Protein AF-A0A090M9B0-F1 (afdb_monomer)

Radius of gyration: 20.6 Å; Cα contacts (8 Å, |Δi|>4): 280; chains: 1; bounding box: 63×35×64 Å

Sequence (253 aa):
MAAAAAAATFRAAVEWTVRDFLYSVTTLRELTESFSLPSDNPAPVWPVATALAGSFEELDSFGGGDEKSQGLVAPLLRYPLPGFLSILKAAPMLNVGVDLRRRAAFRRLLYLVCEELAKAAEQVPHSQSVADLFGGLLERPLSTSPDHKDAKWEPCVSVSIPSLRAHSLLSAASYEMMSRAEEFRYLEDPACVWLQPALALFLHGLFSHVSRTLWVSAPETYQAMTRMDVVWNALLRPEGVSEDDVRSILPLM

Secondary structure (DSSP, 8-state):
-HHHHHHHHHHHHHHHHHHHHHHH-EEETTSSGGGSPP-SSPPPEEEHHHHHHHHHHHHHHTTSS-TTTTTPPPGGGGS-HHHHHHHHHHGGGGT--HHHHHHHHHHHHHHHHHHHHHHHHHHS-TTS-HHHHHTTTTEEES---S-TT---EEE-S---HHHHTTSTTS-HHHHHHHTTSHHHHHHHSTT-TTHHHHHHHHHHHHHHHHHHS----HHHHHHHHHTSHHHHHHHH-GGG--HHHHHHHGGG-

Organism: NCBI:txid1318461

Foldseek 3Di:
DVVVVVVVVVVVVVLVVLLCQQQVDKAALLNDCVLDDDDPDDGDIHRNLVSLLVLLVVLQCCVPDDPVSLFADRSLLVDDLVVNLVSLVCCVSSVNDLVSSLLSLLLSLLLLLLQLLLVVVVVDDPPDDLVVQCPCQQWDFPDPDPPPDDRDIDGDQFGAPVNCCVGSSADPVNVVSSCVHPSSVVSNDPVVQLSGNLVSLSVLVLSVVCNVDPRDHSRNSSSVLSPPVLNVCCSNCSVPGDSVSSVVCNVVD

Nearest PDB structures (foldseek):
  5xyf-assembly1_A  TM=2.579E-01  e=2.170E+00  Homo sapiens

Solvent-accessible surface area (backbone atoms only — not comparable to full-atom values): 14412 Å² total; per-residue (Å²): 111,70,67,60,52,52,54,51,51,51,50,53,49,51,54,48,52,51,48,51,48,31,63,72,40,69,32,46,55,67,74,42,74,92,68,49,77,94,60,100,58,83,73,68,72,32,34,40,44,56,24,53,51,47,46,58,50,53,67,69,51,75,83,73,74,61,86,85,61,59,55,69,68,55,61,62,61,74,41,56,68,73,55,37,55,51,52,60,68,49,32,61,80,67,69,51,52,69,66,60,51,35,50,51,45,50,54,35,50,57,46,44,31,33,45,33,41,41,56,45,60,75,70,49,62,96,84,67,56,74,63,64,54,51,64,55,68,58,46,41,73,76,61,91,64,88,74,84,81,75,82,53,71,40,75,40,41,60,38,55,70,74,62,36,56,82,32,62,39,31,51,68,69,61,49,57,59,46,58,74,37,71,48,43,48,52,60,64,35,83,84,41,67,26,52,23,17,26,48,20,40,44,49,52,52,49,49,41,46,61,72,74,42,79,92,60,55,32,68,57,49,47,28,55,44,48,64,37,67,74,42,26,48,30,71,77,44,28,79,76,32,42,46,65,57,33,61,70,45,58,88,79,92

pLDDT: mean 81.14, std 13.31, range [42.31, 95.31]

Structure (mmCIF, N/CA/C/O backbone):
data_AF-A0A090M9B0-F1
#
_entry.id   AF-A0A090M9B0-F1
#
loop_
_atom_site.group_PDB
_atom_site.id
_atom_site.type_symbol
_atom_site.label_atom_id
_atom_site.label_alt_id
_atom_site.label_comp_id
_atom_site.label_asym_id
_atom_site.label_entity_id
_atom_site.label_seq_id
_atom_site.pdbx_PDB_ins_code
_atom_site.Cartn_x
_atom_site.Cartn_y
_atom_site.Cartn_z
_atom_site.occupancy
_atom_site.B_iso_or_equiv
_atom_site.auth_seq_id
_atom_site.auth_comp_id
_atom_site.auth_asym_id
_atom_site.auth_atom_id
_atom_site.pdbx_PDB_model_num
ATOM 1 N N . MET A 1 1 ? 0.627 -8.243 -39.742 1.00 65.31 1 MET A N 1
ATOM 2 C CA . MET A 1 1 ? 2.013 -8.533 -39.301 1.00 65.31 1 MET A CA 1
ATOM 3 C C . MET A 1 1 ? 2.861 -7.269 -39.138 1.00 65.31 1 MET A C 1
ATOM 5 O O . MET A 1 1 ? 3.399 -7.090 -38.057 1.00 65.31 1 MET A O 1
ATOM 9 N N . ALA A 1 2 ? 2.920 -6.353 -40.116 1.00 74.50 2 ALA A N 1
ATOM 10 C CA . ALA A 1 2 ? 3.719 -5.117 -40.010 1.00 74.50 2 ALA A CA 1
ATOM 11 C C . ALA A 1 2 ? 3.364 -4.214 -38.804 1.00 74.50 2 ALA A C 1
ATOM 13 O O . ALA A 1 2 ? 4.257 -3.750 -38.105 1.00 74.50 2 ALA A O 1
ATOM 14 N N . ALA A 1 3 ? 2.073 -4.030 -38.501 1.00 78.06 3 ALA A N 1
ATOM 15 C CA . ALA A 1 3 ? 1.636 -3.220 -37.357 1.00 78.06 3 ALA A CA 1
ATOM 16 C C . ALA A 1 3 ? 2.049 -3.811 -35.993 1.00 78.06 3 ALA A C 1
ATOM 18 O O . ALA A 1 3 ? 2.421 -3.074 -35.086 1.00 78.06 3 ALA A O 1
ATOM 19 N N . ALA A 1 4 ? 2.037 -5.142 -35.858 1.00 82.69 4 ALA A N 1
ATOM 20 C CA . ALA A 1 4 ? 2.465 -5.821 -34.634 1.00 82.69 4 ALA A CA 1
ATOM 21 C C . ALA A 1 4 ? 3.986 -5.717 -34.433 1.00 82.69 4 ALA A C 1
ATOM 23 O O . ALA A 1 4 ? 4.440 -5.478 -33.318 1.00 82.69 4 ALA A O 1
ATOM 24 N N . ALA A 1 5 ? 4.761 -5.831 -35.517 1.00 82.50 5 ALA A N 1
ATOM 25 C CA . ALA A 1 5 ? 6.206 -5.625 -35.485 1.00 82.50 5 ALA A CA 1
ATOM 26 C C . ALA A 1 5 ? 6.561 -4.177 -35.106 1.00 82.50 5 ALA A C 1
ATOM 28 O O . ALA A 1 5 ? 7.367 -3.966 -34.208 1.00 82.50 5 ALA A O 1
ATOM 29 N N . ALA A 1 6 ? 5.894 -3.187 -35.709 1.00 82.31 6 ALA A N 1
ATOM 30 C CA . ALA A 1 6 ? 6.096 -1.776 -35.379 1.00 82.31 6 ALA A CA 1
ATOM 31 C C . ALA A 1 6 ? 5.758 -1.459 -33.909 1.00 82.31 6 ALA A C 1
ATOM 33 O O . ALA A 1 6 ? 6.521 -0.766 -33.237 1.00 82.31 6 ALA A O 1
ATOM 34 N N . ALA A 1 7 ? 4.657 -2.010 -33.384 1.00 86.50 7 ALA A N 1
ATOM 35 C CA . ALA A 1 7 ? 4.286 -1.854 -31.977 1.00 86.50 7 ALA A CA 1
ATOM 36 C C . ALA A 1 7 ? 5.311 -2.495 -31.023 1.00 86.50 7 ALA A C 1
ATOM 38 O O . ALA A 1 7 ? 5.634 -1.913 -29.987 1.00 86.50 7 ALA A O 1
ATOM 39 N N . ALA A 1 8 ? 5.851 -3.667 -31.376 1.00 87.50 8 ALA A N 1
ATOM 40 C CA . ALA A 1 8 ? 6.894 -4.330 -30.598 1.00 87.50 8 ALA A CA 1
ATOM 41 C C . ALA A 1 8 ? 8.203 -3.523 -30.586 1.00 87.50 8 ALA A C 1
ATOM 43 O O . ALA A 1 8 ? 8.789 -3.327 -29.524 1.00 87.50 8 ALA A O 1
ATOM 44 N N . THR A 1 9 ? 8.631 -2.996 -31.738 1.00 88.50 9 THR A N 1
ATOM 45 C CA . THR A 1 9 ? 9.828 -2.147 -31.838 1.00 88.50 9 THR A CA 1
ATOM 46 C C . THR A 1 9 ? 9.675 -0.853 -31.044 1.00 88.50 9 THR A C 1
ATOM 48 O O . THR A 1 9 ? 10.591 -0.475 -30.319 1.00 88.50 9 THR A O 1
ATOM 51 N N . PHE A 1 10 ? 8.516 -0.194 -31.130 1.00 89.50 10 PHE A N 1
ATOM 52 C CA . PHE A 1 10 ? 8.249 1.015 -30.351 1.00 89.50 10 PHE A CA 1
ATOM 53 C C . PHE A 1 10 ? 8.313 0.741 -28.844 1.00 89.50 10 PHE A C 1
ATOM 55 O O . PHE A 1 10 ? 8.973 1.477 -28.116 1.00 89.50 10 PHE A O 1
ATOM 62 N N . ARG A 1 11 ? 7.697 -0.353 -28.377 1.00 87.00 11 ARG A N 1
ATOM 63 C CA . ARG A 1 11 ? 7.770 -0.762 -26.968 1.00 87.00 11 ARG A CA 1
ATOM 64 C C . ARG A 1 11 ? 9.212 -0.997 -26.517 1.00 87.00 11 ARG A C 1
ATOM 66 O O . ARG A 1 11 ? 9.602 -0.467 -25.485 1.00 87.00 11 ARG A O 1
ATOM 73 N N . ALA A 1 12 ? 10.000 -1.729 -27.304 1.00 86.88 12 ALA A N 1
ATOM 74 C CA . ALA A 1 12 ? 11.401 -1.996 -26.984 1.00 86.88 12 ALA A CA 1
ATOM 75 C C . ALA A 1 12 ? 12.236 -0.706 -26.903 1.00 86.88 12 ALA A C 1
ATOM 77 O O . ALA A 1 12 ? 13.066 -0.568 -26.008 1.00 86.88 12 ALA A O 1
ATOM 78 N N . ALA A 1 13 ? 11.992 0.257 -27.798 1.00 87.38 13 ALA A N 1
ATOM 79 C CA . ALA A 1 13 ? 12.652 1.558 -27.755 1.00 87.38 13 ALA A CA 1
ATOM 80 C C . ALA A 1 13 ? 12.275 2.345 -26.490 1.00 87.38 13 ALA A C 1
ATOM 82 O O . ALA A 1 13 ? 13.158 2.863 -25.816 1.00 87.38 13 ALA A O 1
ATOM 83 N N . VAL A 1 14 ? 10.987 2.379 -26.128 1.00 86.06 14 VAL A N 1
ATOM 84 C CA . VAL A 1 14 ? 10.516 3.029 -24.894 1.00 86.06 14 VAL A CA 1
ATOM 85 C C . VAL A 1 14 ? 11.147 2.387 -23.659 1.00 86.06 14 VAL A C 1
ATOM 87 O O . VAL A 1 14 ? 11.673 3.097 -22.807 1.00 86.06 14 VAL A O 1
ATOM 90 N N . GLU A 1 15 ? 11.137 1.057 -23.564 1.00 85.25 15 GLU A N 1
ATOM 91 C CA . GLU A 1 15 ? 11.751 0.330 -22.447 1.00 85.25 15 GLU A CA 1
ATOM 92 C C . GLU A 1 15 ? 13.253 0.608 -22.345 1.00 85.25 15 GLU A C 1
ATOM 94 O O . GLU A 1 15 ? 13.763 0.839 -21.247 1.00 85.25 15 GLU A O 1
ATOM 99 N N . TRP A 1 16 ? 13.955 0.634 -23.481 1.00 88.44 16 TRP A N 1
ATOM 100 C CA . TRP A 1 16 ? 15.371 0.979 -23.525 1.00 88.44 16 TRP A CA 1
ATOM 101 C C . TRP A 1 16 ? 15.616 2.415 -23.055 1.00 88.44 16 TRP A C 1
ATOM 103 O O . TRP A 1 16 ? 16.455 2.618 -22.187 1.00 88.44 16 TRP A O 1
ATOM 113 N N . THR A 1 17 ? 14.856 3.395 -23.555 1.00 85.94 17 THR A N 1
ATOM 114 C CA . THR A 1 17 ? 15.003 4.808 -23.169 1.00 85.94 17 THR A CA 1
ATOM 115 C C . THR A 1 17 ? 14.726 5.025 -21.686 1.00 85.94 17 THR A C 1
ATOM 117 O O . THR A 1 17 ? 15.466 5.749 -21.026 1.00 85.94 17 THR A O 1
ATOM 120 N N . VAL A 1 18 ? 13.686 4.395 -21.134 1.00 85.31 18 VAL A N 1
ATOM 121 C CA . VAL A 1 18 ? 13.394 4.520 -19.701 1.00 85.31 18 VAL A CA 1
ATOM 122 C C . VAL A 1 18 ? 14.495 3.865 -18.875 1.00 85.31 18 VAL A C 1
ATOM 124 O O . VAL A 1 18 ? 14.939 4.448 -17.892 1.00 85.31 18 VAL A O 1
ATOM 127 N N . ARG A 1 19 ? 14.983 2.689 -19.282 1.00 84.94 19 ARG A N 1
ATOM 128 C CA . ARG A 1 19 ? 16.107 2.039 -18.606 1.00 84.94 19 ARG A CA 1
ATOM 129 C C . ARG A 1 19 ? 17.349 2.929 -18.639 1.00 84.94 19 ARG A C 1
ATOM 131 O O . ARG A 1 19 ? 17.925 3.185 -17.589 1.00 84.94 19 ARG A O 1
ATOM 138 N N . ASP A 1 20 ? 17.724 3.435 -19.808 1.00 86.44 20 ASP A N 1
ATOM 139 C CA . ASP A 1 20 ? 18.868 4.331 -19.975 1.00 86.44 20 ASP A CA 1
ATOM 140 C C . ASP A 1 20 ? 18.748 5.566 -19.074 1.00 86.44 20 ASP A C 1
ATOM 142 O O . ASP A 1 20 ? 19.667 5.869 -18.317 1.00 86.44 20 ASP A O 1
ATOM 146 N N . PHE A 1 21 ? 17.574 6.203 -19.034 1.00 88.12 21 PHE A N 1
ATOM 147 C CA . PHE A 1 21 ? 17.295 7.313 -18.123 1.00 88.12 21 PHE A CA 1
ATOM 148 C C . PHE A 1 21 ? 17.473 6.923 -16.645 1.00 88.12 21 PHE A C 1
ATOM 150 O O . PHE A 1 21 ? 18.152 7.624 -15.899 1.00 88.12 21 PHE A O 1
ATOM 157 N N . LEU A 1 22 ? 16.908 5.791 -16.211 1.00 86.75 22 LEU A N 1
ATOM 158 C CA . LEU A 1 22 ? 16.985 5.338 -14.817 1.00 86.75 22 LEU A CA 1
ATOM 159 C C . LEU A 1 22 ? 18.427 5.052 -14.363 1.00 86.75 22 LEU A C 1
ATOM 161 O O . LEU A 1 22 ? 18.746 5.257 -13.192 1.00 86.75 22 LEU A O 1
ATOM 165 N N . TYR A 1 23 ? 19.295 4.581 -15.259 1.00 86.38 23 TYR A N 1
ATOM 166 C CA . TYR A 1 23 ? 20.696 4.286 -14.935 1.00 86.38 23 TYR A CA 1
ATOM 167 C C . TYR A 1 23 ? 21.648 5.473 -15.147 1.00 86.38 23 TYR A C 1
ATOM 169 O O . TYR A 1 23 ? 22.702 5.510 -14.514 1.00 86.38 23 TYR A O 1
ATOM 177 N N . SER A 1 24 ? 21.302 6.432 -16.011 1.00 82.69 24 SER A N 1
ATOM 178 C CA . SER A 1 24 ? 22.140 7.601 -16.322 1.00 82.69 24 SER A CA 1
ATOM 179 C C . SER A 1 24 ? 21.863 8.809 -15.428 1.00 82.69 24 SER A C 1
ATOM 181 O O . SER A 1 24 ? 22.775 9.592 -15.159 1.00 82.69 24 SER A O 1
ATOM 183 N N . VAL A 1 25 ? 20.628 8.964 -14.947 1.00 86.81 25 VAL A N 1
ATOM 184 C CA . VAL A 1 25 ? 20.251 10.052 -14.043 1.00 86.81 25 VAL A CA 1
ATOM 185 C C . VAL A 1 25 ? 20.574 9.674 -12.609 1.00 86.81 25 VAL A C 1
ATOM 187 O O . VAL A 1 25 ? 20.306 8.559 -12.159 1.00 86.81 25 VAL A O 1
ATOM 190 N N . THR A 1 26 ? 21.136 10.630 -11.880 1.00 84.94 26 THR A N 1
ATOM 191 C CA . THR A 1 26 ? 21.483 10.481 -10.473 1.00 84.94 26 THR A CA 1
ATOM 192 C C . THR A 1 26 ? 20.529 11.287 -9.589 1.00 84.94 26 THR A C 1
ATOM 194 O O . THR A 1 26 ? 19.968 12.302 -9.998 1.00 84.94 26 THR A O 1
ATOM 197 N N . THR A 1 27 ? 20.289 10.794 -8.380 1.00 80.06 27 THR A N 1
ATOM 198 C CA . THR A 1 27 ? 19.347 11.340 -7.397 1.00 80.06 27 THR A CA 1
ATOM 199 C C . THR A 1 27 ? 19.830 11.042 -5.979 1.00 80.06 27 THR A C 1
ATOM 201 O O . THR A 1 27 ? 20.732 10.231 -5.769 1.00 80.06 27 THR A O 1
ATOM 204 N N . LEU A 1 28 ? 19.205 11.664 -4.985 1.00 78.50 28 LEU A N 1
ATOM 205 C CA . LEU A 1 28 ? 19.340 11.246 -3.593 1.00 78.50 28 LEU A CA 1
ATOM 206 C C . LEU A 1 28 ? 18.701 9.873 -3.368 1.00 78.50 28 LEU A C 1
ATOM 208 O O . LEU A 1 28 ? 17.749 9.506 -4.061 1.00 78.50 28 LEU A O 1
ATOM 212 N N . ARG A 1 29 ? 19.186 9.151 -2.352 1.00 71.94 29 ARG A N 1
ATOM 213 C CA . ARG A 1 29 ? 18.658 7.836 -1.951 1.00 71.94 29 ARG A CA 1
ATOM 214 C C . ARG A 1 29 ? 17.145 7.856 -1.725 1.00 71.94 29 ARG A C 1
ATOM 216 O O . ARG A 1 29 ? 16.444 7.015 -2.268 1.00 71.94 29 ARG A O 1
ATOM 223 N N . GLU A 1 30 ? 16.637 8.837 -0.983 1.00 66.12 30 GLU A N 1
ATOM 224 C CA . GLU A 1 30 ? 15.206 8.946 -0.675 1.00 66.12 30 GLU A CA 1
ATOM 225 C C . GLU A 1 30 ? 14.429 9.735 -1.737 1.00 66.12 30 GLU A C 1
ATOM 227 O O . GLU A 1 30 ? 13.349 10.204 -1.408 1.00 66.12 30 GLU A O 1
ATOM 232 N N . LEU A 1 31 ? 14.978 9.916 -2.955 1.00 67.62 31 LEU A N 1
ATOM 233 C CA . LEU A 1 31 ? 14.536 10.704 -4.138 1.00 67.62 31 LEU A CA 1
ATOM 234 C C . LEU A 1 31 ? 13.976 12.121 -3.896 1.00 67.62 31 LEU A C 1
ATOM 236 O O . LEU A 1 31 ? 13.657 12.830 -4.850 1.00 67.62 31 LEU A O 1
ATOM 240 N N . THR A 1 32 ? 13.846 12.573 -2.653 1.00 64.56 32 THR A N 1
ATOM 241 C CA . THR A 1 32 ? 13.445 13.928 -2.271 1.00 64.56 32 THR A CA 1
ATOM 242 C C . THR A 1 32 ? 14.015 14.248 -0.892 1.00 64.56 32 THR A C 1
ATOM 244 O O . THR A 1 32 ? 13.839 13.473 0.046 1.00 64.56 32 THR A O 1
ATOM 247 N N . GLU A 1 33 ? 14.629 15.424 -0.748 1.00 63.44 33 GLU A N 1
ATOM 248 C CA . GLU A 1 33 ? 15.214 15.905 0.517 1.00 63.44 33 GLU A CA 1
ATOM 249 C C . GLU A 1 33 ? 14.190 16.002 1.656 1.00 63.44 33 GLU A C 1
ATOM 251 O O . GLU A 1 33 ? 14.528 15.838 2.821 1.00 63.44 33 GLU A O 1
ATOM 256 N N . SER A 1 34 ? 12.910 16.213 1.335 1.00 64.69 34 SER A N 1
ATOM 257 C CA . SER A 1 34 ? 11.812 16.274 2.310 1.00 64.69 34 SER A CA 1
ATOM 258 C C . SER A 1 34 ? 11.582 14.967 3.075 1.00 64.69 34 SER A C 1
ATOM 260 O O . SER A 1 34 ? 10.922 14.970 4.117 1.00 64.69 34 SER A O 1
ATOM 262 N N . PHE A 1 35 ? 12.089 13.847 2.559 1.00 63.06 35 PHE A N 1
ATOM 263 C CA . PHE A 1 35 ? 12.030 12.553 3.235 1.00 63.06 35 PHE A CA 1
ATOM 264 C C . PHE A 1 35 ? 13.352 12.176 3.903 1.00 63.06 35 PHE A C 1
ATOM 266 O O . PHE A 1 35 ? 13.348 11.241 4.705 1.00 63.06 35 PHE A O 1
ATOM 273 N N . SER A 1 36 ? 14.417 12.937 3.637 1.00 61.03 36 SER A N 1
ATOM 274 C CA . SER A 1 36 ? 15.740 12.761 4.220 1.00 61.03 36 SER A CA 1
ATOM 275 C C . SER A 1 36 ? 15.807 13.252 5.657 1.00 61.03 36 SER A C 1
ATOM 277 O O . SER A 1 36 ? 15.226 14.275 6.026 1.00 61.03 36 SER A O 1
ATOM 279 N N . LEU A 1 37 ? 16.552 12.523 6.488 1.00 59.88 37 LEU A N 1
ATOM 280 C CA . LEU A 1 37 ? 16.951 13.031 7.796 1.00 59.88 37 LEU A CA 1
ATOM 281 C C . LEU A 1 37 ? 17.924 14.211 7.609 1.00 59.88 37 LEU A C 1
ATOM 283 O O . LEU A 1 37 ? 18.772 14.151 6.713 1.00 59.88 37 LEU A O 1
ATOM 287 N N . PRO A 1 38 ? 17.851 15.263 8.446 1.00 57.78 38 PRO A N 1
ATOM 288 C CA . PRO A 1 38 ? 18.835 16.338 8.418 1.00 57.78 38 PRO A CA 1
ATOM 289 C C . PRO A 1 38 ? 20.236 15.748 8.612 1.00 57.78 38 PRO A C 1
ATOM 291 O O . PRO A 1 38 ? 20.495 15.067 9.605 1.00 57.78 38 PRO A O 1
ATOM 294 N N . SER A 1 39 ? 21.124 15.979 7.651 1.00 59.62 39 SER A N 1
ATOM 295 C CA . SER A 1 39 ? 22.494 15.470 7.647 1.00 59.62 39 SER A CA 1
ATOM 296 C C . SER A 1 39 ? 23.442 16.613 7.312 1.00 59.62 39 SER A C 1
ATOM 298 O O . SER A 1 39 ? 23.263 17.278 6.294 1.00 59.62 39 SER A O 1
ATOM 300 N N . ASP A 1 40 ? 24.475 16.802 8.136 1.00 57.28 40 ASP A N 1
ATOM 301 C CA . ASP A 1 40 ? 25.545 17.779 7.885 1.00 57.28 40 ASP A CA 1
ATOM 302 C C . ASP A 1 40 ? 26.429 17.388 6.685 1.00 57.28 40 ASP A C 1
ATOM 304 O O . ASP A 1 40 ? 27.171 18.213 6.153 1.00 57.28 40 ASP A O 1
ATOM 308 N N . ASN A 1 41 ? 26.340 16.133 6.232 1.00 61.59 41 ASN A N 1
ATOM 309 C CA . ASN A 1 41 ? 27.013 15.658 5.029 1.00 61.59 41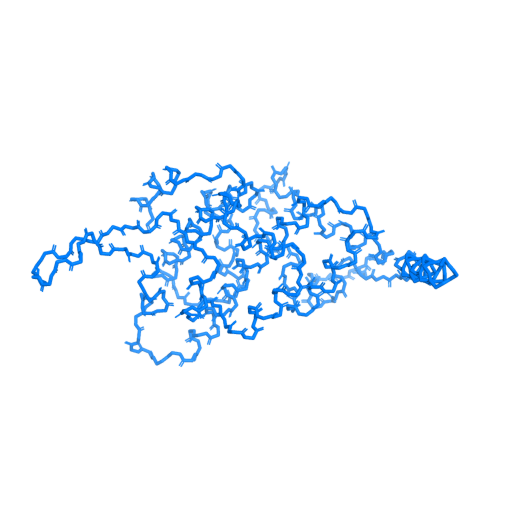 ASN A CA 1
ATOM 310 C C . ASN A 1 41 ? 26.060 15.683 3.827 1.00 61.59 41 ASN A C 1
ATOM 312 O O . ASN A 1 41 ? 24.910 15.246 3.967 1.00 61.59 41 ASN A O 1
ATOM 316 N N . PRO A 1 42 ? 26.526 16.104 2.633 1.00 63.81 42 PRO A N 1
ATOM 317 C CA . PRO A 1 42 ? 25.735 15.983 1.418 1.00 63.81 42 PRO A CA 1
ATOM 318 C C . PRO A 1 42 ? 25.378 14.510 1.214 1.00 63.81 42 PRO A C 1
ATOM 320 O O . PRO A 1 42 ? 26.259 13.645 1.186 1.00 63.81 42 PRO A O 1
ATOM 323 N N . ALA A 1 43 ? 24.078 14.224 1.125 1.00 67.62 43 ALA A N 1
ATOM 324 C CA . ALA A 1 43 ? 23.600 12.866 0.938 1.00 67.62 43 ALA A CA 1
ATOM 325 C C . ALA A 1 43 ? 24.229 12.279 -0.340 1.00 67.62 43 ALA A C 1
ATOM 327 O O . ALA A 1 43 ? 24.287 12.963 -1.367 1.00 67.62 43 ALA A O 1
ATOM 328 N N . PRO A 1 44 ? 24.741 11.035 -0.293 1.00 71.81 44 PRO A N 1
ATOM 329 C CA . PRO A 1 44 ? 25.371 10.432 -1.455 1.00 71.81 44 PRO A CA 1
ATOM 330 C C . PRO A 1 44 ? 24.363 10.386 -2.604 1.00 71.81 44 PRO A C 1
ATOM 332 O O . PRO A 1 44 ? 23.183 10.099 -2.387 1.00 71.81 44 PRO A O 1
ATOM 335 N N . VAL A 1 45 ? 24.832 10.678 -3.819 1.00 80.62 45 VAL A N 1
ATOM 336 C CA . VAL A 1 45 ? 24.011 10.662 -5.034 1.00 80.62 45 VAL A CA 1
ATOM 337 C C . VAL A 1 45 ? 24.172 9.308 -5.721 1.00 80.62 45 VAL A C 1
ATOM 339 O O . VAL A 1 45 ? 25.285 8.819 -5.901 1.00 80.62 45 VAL A O 1
ATOM 342 N N . TRP A 1 46 ? 23.053 8.686 -6.072 1.00 82.19 46 TRP A N 1
ATOM 343 C CA . TRP A 1 46 ? 22.960 7.329 -6.606 1.00 82.19 46 TRP A CA 1
ATOM 344 C C . TRP A 1 46 ? 22.265 7.384 -7.962 1.00 82.19 46 TRP A C 1
ATOM 346 O O . TRP A 1 46 ? 21.418 8.257 -8.159 1.00 82.19 46 TRP A O 1
ATOM 356 N N . PRO A 1 47 ? 22.544 6.461 -8.897 1.00 86.56 47 PRO A N 1
ATOM 357 C CA . PRO A 1 47 ? 21.659 6.264 -10.037 1.00 86.56 47 PRO A CA 1
ATOM 358 C C . PRO A 1 47 ? 20.218 6.066 -9.555 1.00 86.56 47 PRO A C 1
ATOM 360 O O . PRO A 1 47 ? 19.991 5.367 -8.561 1.00 86.56 47 PRO A O 1
ATOM 363 N N . VAL A 1 48 ? 19.246 6.655 -10.254 1.00 85.56 48 VAL A N 1
ATOM 364 C CA . VAL A 1 48 ? 17.816 6.542 -9.910 1.00 85.56 48 VAL A CA 1
ATOM 365 C C . VAL A 1 48 ? 17.405 5.076 -9.800 1.00 85.56 48 VAL A C 1
ATOM 367 O O . VAL A 1 48 ? 16.701 4.703 -8.866 1.00 85.56 48 VAL A O 1
ATOM 370 N N . ALA A 1 49 ? 17.915 4.225 -10.691 1.00 86.62 49 ALA A N 1
ATOM 371 C CA . ALA A 1 49 ? 17.739 2.781 -10.640 1.00 86.62 49 ALA A CA 1
ATOM 372 C C . ALA A 1 49 ? 18.144 2.180 -9.285 1.00 86.62 49 ALA A C 1
ATOM 374 O O . ALA A 1 49 ? 17.385 1.403 -8.706 1.00 86.62 49 ALA A O 1
ATOM 375 N N . THR A 1 50 ? 19.312 2.556 -8.761 1.00 86.56 50 THR A N 1
ATOM 376 C CA . THR A 1 50 ? 19.833 2.023 -7.498 1.00 86.56 50 THR A CA 1
ATOM 377 C C . THR A 1 50 ? 19.059 2.565 -6.299 1.00 86.56 50 THR A C 1
ATOM 379 O O . THR A 1 50 ? 18.728 1.801 -5.397 1.00 86.56 50 THR A O 1
ATOM 382 N N . ALA A 1 51 ? 18.718 3.857 -6.299 1.00 85.31 51 ALA A N 1
ATOM 383 C CA . ALA A 1 51 ? 17.912 4.466 -5.239 1.00 85.31 51 ALA A CA 1
ATOM 384 C C . ALA A 1 51 ? 16.508 3.836 -5.154 1.00 85.31 51 ALA A C 1
ATOM 386 O O . ALA A 1 51 ? 16.026 3.502 -4.070 1.00 85.31 51 ALA A O 1
ATOM 387 N N . LEU A 1 52 ? 15.872 3.607 -6.307 1.00 87.12 52 LEU A N 1
ATOM 388 C CA . LEU A 1 52 ? 14.566 2.960 -6.389 1.00 87.12 52 LEU A CA 1
ATOM 389 C C . LEU A 1 52 ? 14.620 1.492 -5.969 1.00 87.12 52 LEU A C 1
ATOM 391 O O . LEU A 1 52 ? 13.800 1.079 -5.155 1.00 87.12 52 LEU A O 1
ATOM 395 N N . ALA A 1 53 ? 15.573 0.710 -6.484 1.00 86.62 53 ALA A N 1
ATOM 396 C CA . ALA A 1 53 ? 15.721 -0.693 -6.098 1.00 86.62 53 ALA A CA 1
ATOM 397 C C . ALA A 1 53 ? 15.955 -0.831 -4.584 1.00 86.62 53 ALA A C 1
ATOM 399 O O . ALA A 1 53 ? 15.226 -1.568 -3.919 1.00 86.62 53 ALA A O 1
ATOM 400 N N . GLY A 1 54 ? 16.867 -0.026 -4.026 1.00 85.75 54 GLY A N 1
ATOM 401 C CA . GLY A 1 54 ? 17.133 0.012 -2.587 1.00 85.75 54 GLY A CA 1
ATOM 402 C C . GLY A 1 54 ? 15.898 0.382 -1.761 1.00 85.75 54 GLY A C 1
ATOM 403 O O . GLY A 1 54 ? 15.650 -0.228 -0.727 1.00 85.75 54 GLY A O 1
ATOM 404 N N . SER A 1 55 ? 15.052 1.293 -2.253 1.00 86.56 55 SER A N 1
ATOM 405 C CA . SER A 1 55 ? 13.800 1.670 -1.577 1.00 86.56 55 SER A CA 1
ATOM 406 C C . SER A 1 55 ? 12.815 0.496 -1.428 1.00 86.56 55 SER A C 1
ATOM 408 O O . SER A 1 55 ? 12.067 0.434 -0.452 1.00 86.56 55 SER A O 1
ATOM 410 N N . PHE A 1 56 ? 12.799 -0.446 -2.379 1.00 89.00 56 PHE A N 1
ATOM 411 C CA . PHE A 1 56 ? 12.003 -1.675 -2.271 1.00 89.00 56 PHE A CA 1
ATOM 412 C C . PHE A 1 56 ? 12.676 -2.729 -1.387 1.00 89.00 56 PHE A C 1
ATOM 414 O O . PHE A 1 56 ? 11.986 -3.443 -0.667 1.00 89.00 56 PHE A O 1
ATOM 421 N N . GLU A 1 57 ? 14.002 -2.839 -1.412 1.00 84.62 57 GLU A N 1
ATOM 422 C CA . GLU A 1 57 ? 14.737 -3.766 -0.540 1.00 84.62 57 GLU A CA 1
ATOM 423 C C . GLU A 1 57 ? 14.609 -3.374 0.935 1.00 84.62 57 GLU A C 1
ATOM 425 O O . GLU A 1 57 ? 14.388 -4.231 1.794 1.00 84.62 57 GLU A O 1
ATOM 430 N N . GLU A 1 58 ? 14.673 -2.075 1.231 1.00 82.06 58 GLU A N 1
ATOM 431 C CA . GLU A 1 58 ? 14.474 -1.527 2.573 1.00 82.06 58 GLU A CA 1
ATOM 432 C C . GLU A 1 58 ? 13.130 -1.947 3.157 1.00 82.06 58 GLU A C 1
ATOM 434 O O . GLU A 1 58 ? 13.082 -2.343 4.316 1.00 82.06 58 GLU A O 1
ATOM 439 N N . LEU A 1 59 ? 12.062 -1.950 2.350 1.00 81.31 59 LEU A N 1
ATOM 440 C CA . LEU A 1 59 ? 10.732 -2.385 2.776 1.00 81.31 59 LEU A CA 1
ATOM 441 C C . LEU A 1 59 ? 10.718 -3.816 3.336 1.00 81.31 59 LEU A C 1
ATOM 443 O O . LEU A 1 59 ? 9.969 -4.075 4.275 1.00 81.31 59 LEU A O 1
ATOM 447 N N . ASP A 1 60 ? 11.502 -4.738 2.777 1.00 75.00 60 ASP A N 1
ATOM 448 C CA . ASP A 1 60 ? 11.570 -6.132 3.241 1.00 75.00 60 ASP A CA 1
ATOM 449 C C . ASP A 1 60 ? 12.682 -6.373 4.280 1.00 75.00 60 ASP A C 1
ATOM 451 O O . ASP A 1 60 ? 12.622 -7.345 5.034 1.00 75.00 60 ASP A O 1
ATOM 455 N N . SER A 1 61 ? 13.667 -5.475 4.373 1.00 67.69 61 SER A N 1
ATOM 456 C CA . SER A 1 61 ? 14.837 -5.613 5.258 1.00 67.69 61 SER A CA 1
ATOM 457 C C . SER A 1 61 ? 14.562 -5.290 6.729 1.00 67.69 61 SER A C 1
ATOM 459 O O . SER A 1 61 ? 15.394 -5.585 7.588 1.00 67.69 61 SER A O 1
ATOM 461 N N . PHE A 1 62 ? 13.387 -4.750 7.059 1.00 60.19 62 PHE A N 1
ATOM 462 C CA . PHE A 1 62 ? 13.011 -4.415 8.437 1.00 60.19 62 PHE A CA 1
ATOM 463 C C . PHE A 1 62 ? 12.954 -5.619 9.409 1.00 60.19 62 PHE A C 1
ATOM 465 O O . PHE A 1 62 ? 12.791 -5.424 10.610 1.00 60.19 62 PHE A O 1
ATOM 472 N N . GLY A 1 63 ? 13.092 -6.860 8.928 1.00 49.78 63 GLY A N 1
ATOM 473 C CA . GLY A 1 63 ? 13.097 -8.067 9.765 1.00 49.78 63 GLY A CA 1
ATOM 474 C C . GLY A 1 63 ? 14.469 -8.532 10.282 1.00 49.78 63 GLY A C 1
ATOM 475 O O . GLY A 1 63 ? 14.512 -9.564 10.946 1.00 49.78 63 GLY A O 1
ATOM 476 N N . GLY A 1 64 ? 15.580 -7.853 9.952 1.00 44.09 64 GLY A N 1
ATOM 477 C CA . GLY A 1 64 ? 16.919 -8.469 10.014 1.00 44.09 64 GLY A CA 1
ATOM 478 C C . GLY A 1 64 ? 18.000 -7.870 10.926 1.00 44.09 64 GLY A C 1
ATOM 479 O O . GLY A 1 64 ? 19.011 -8.540 11.127 1.00 44.09 64 GLY A O 1
ATOM 480 N N . GLY A 1 65 ? 17.868 -6.665 11.487 1.00 42.31 65 GLY A N 1
ATOM 481 C CA . GLY A 1 65 ? 18.975 -6.099 12.273 1.00 42.31 65 GLY A CA 1
ATOM 482 C C . GLY A 1 65 ? 18.667 -4.781 12.974 1.00 42.31 65 GLY A C 1
ATOM 483 O O . GLY A 1 65 ? 18.110 -3.874 12.368 1.00 42.31 65 GLY A O 1
ATOM 484 N N . ASP A 1 66 ? 19.074 -4.720 14.244 1.00 45.91 66 ASP A N 1
ATOM 485 C CA . ASP A 1 66 ? 18.988 -3.616 15.207 1.00 45.91 66 ASP A CA 1
ATOM 486 C C . ASP A 1 66 ? 17.582 -3.072 15.539 1.00 45.91 66 ASP A C 1
ATOM 488 O O . ASP A 1 66 ? 16.923 -2.393 14.751 1.00 45.91 66 ASP A O 1
ATOM 492 N N . GLU A 1 67 ? 17.185 -3.243 16.809 1.00 50.34 67 GLU A N 1
ATOM 493 C CA . GLU A 1 67 ? 16.004 -2.635 17.458 1.00 50.34 67 GLU A CA 1
ATOM 494 C C . GLU A 1 67 ? 15.898 -1.110 17.238 1.00 50.34 67 GLU A C 1
ATOM 496 O O . GLU A 1 67 ? 14.822 -0.526 17.335 1.00 50.34 67 GLU A O 1
ATOM 501 N N . LYS A 1 68 ? 17.004 -0.436 16.891 1.00 43.50 68 LYS A N 1
ATOM 502 C CA . LYS A 1 68 ? 17.037 1.009 16.614 1.00 43.50 68 LYS A CA 1
ATOM 503 C C . LYS A 1 68 ? 16.402 1.400 15.276 1.00 43.50 68 LYS A C 1
ATOM 505 O O . LYS A 1 68 ? 15.970 2.543 15.137 1.00 43.50 68 LYS A O 1
ATOM 510 N N . SER A 1 69 ? 16.312 0.479 14.317 1.00 48.91 69 SER A N 1
ATOM 511 C CA . SER A 1 69 ? 15.713 0.725 12.996 1.00 48.91 69 SER A CA 1
ATOM 512 C C . SER A 1 69 ? 14.249 0.283 12.902 1.00 48.91 69 SER A C 1
ATOM 514 O O . SER A 1 69 ? 13.566 0.666 11.954 1.00 48.91 69 SER A O 1
ATOM 516 N N . GLN A 1 70 ? 13.729 -0.426 13.915 1.00 51.25 70 GLN A N 1
ATOM 517 C CA . GLN A 1 70 ? 12.347 -0.940 14.000 1.00 51.25 70 GLN A CA 1
ATOM 518 C C . GLN A 1 70 ? 11.246 0.139 14.063 1.00 51.25 70 GLN A C 1
ATOM 520 O O . GLN A 1 70 ? 10.071 -0.161 14.264 1.00 51.25 70 GLN A O 1
ATOM 525 N N . GLY A 1 71 ? 11.591 1.414 13.894 1.00 49.06 71 GLY A N 1
ATOM 526 C CA . GLY A 1 71 ? 10.649 2.515 14.037 1.00 49.06 71 GLY A CA 1
ATOM 527 C C . GLY A 1 71 ? 10.379 3.322 12.777 1.00 49.06 71 GLY A C 1
ATOM 528 O O . GLY A 1 71 ? 9.384 4.029 12.759 1.00 49.06 71 GLY A O 1
ATOM 529 N N . LEU A 1 72 ? 11.232 3.332 11.757 1.00 61.62 72 LEU A N 1
ATOM 530 C CA . LEU A 1 72 ? 11.076 4.339 10.703 1.00 61.62 72 LEU A CA 1
ATOM 531 C C . LEU A 1 72 ? 10.136 3.850 9.603 1.00 61.62 72 LEU A C 1
ATOM 533 O O . LEU A 1 72 ? 10.374 2.816 8.988 1.00 61.62 72 LEU A O 1
ATOM 537 N N . VAL A 1 73 ? 9.075 4.616 9.326 1.00 69.88 73 VAL A N 1
ATOM 538 C CA . V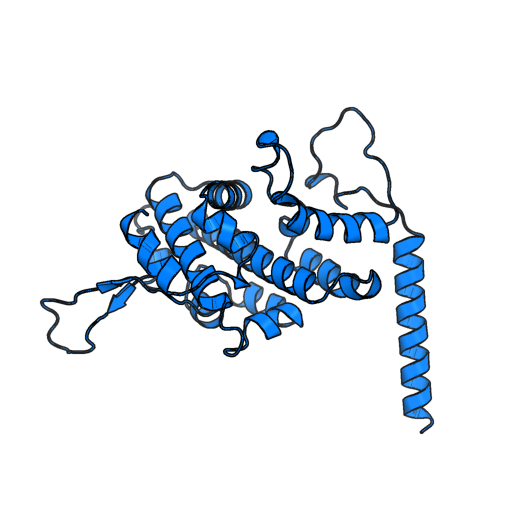AL A 1 73 ? 8.241 4.388 8.139 1.00 69.88 73 VAL A CA 1
ATOM 539 C C . VAL A 1 73 ? 9.146 4.447 6.917 1.00 69.88 73 VAL A C 1
ATOM 541 O O . VAL A 1 73 ? 9.789 5.472 6.681 1.00 69.88 73 VAL A O 1
ATOM 544 N N . ALA A 1 74 ? 9.182 3.356 6.150 1.00 80.31 74 ALA A N 1
ATOM 545 C CA . ALA A 1 74 ? 9.990 3.270 4.943 1.00 80.31 74 ALA A CA 1
ATOM 546 C C . ALA A 1 74 ? 9.745 4.506 4.055 1.00 80.31 74 ALA A C 1
ATOM 548 O O . ALA A 1 74 ? 8.579 4.790 3.743 1.00 80.31 74 ALA A O 1
ATOM 549 N N . PRO A 1 75 ? 10.797 5.235 3.631 1.00 82.31 75 PRO A N 1
ATOM 550 C CA . PRO A 1 75 ? 10.651 6.475 2.869 1.00 82.31 75 PRO A CA 1
ATOM 551 C C . PRO A 1 75 ? 9.741 6.326 1.648 1.00 82.31 75 PRO A C 1
ATOM 553 O O . PRO A 1 75 ? 8.919 7.198 1.379 1.00 82.31 75 PRO A O 1
ATOM 556 N N . LEU A 1 76 ? 9.804 5.170 0.979 1.00 88.44 76 LEU A N 1
ATOM 557 C CA . LEU A 1 76 ? 8.961 4.825 -0.163 1.00 88.44 76 LEU A CA 1
ATOM 558 C C . LEU A 1 76 ? 7.453 4.986 0.109 1.00 88.44 76 LEU A C 1
ATOM 560 O O . LEU A 1 76 ? 6.716 5.422 -0.772 1.00 88.44 76 LEU A O 1
ATOM 564 N N . LEU A 1 77 ? 6.977 4.674 1.318 1.00 89.44 77 LEU A N 1
ATOM 565 C CA . LEU A 1 77 ? 5.551 4.772 1.658 1.00 89.44 77 LEU A CA 1
ATOM 566 C C . LEU A 1 77 ? 5.087 6.220 1.840 1.00 89.44 77 LEU A C 1
ATOM 568 O O . LEU A 1 77 ? 3.916 6.511 1.608 1.00 89.44 77 LEU A O 1
ATOM 572 N N . ARG A 1 78 ? 6.005 7.124 2.205 1.00 86.88 78 ARG A N 1
ATOM 573 C CA . ARG A 1 78 ? 5.728 8.544 2.482 1.00 86.88 78 ARG A CA 1
ATOM 574 C C . ARG A 1 78 ? 5.523 9.370 1.211 1.00 86.88 78 ARG A C 1
ATOM 576 O O . ARG A 1 78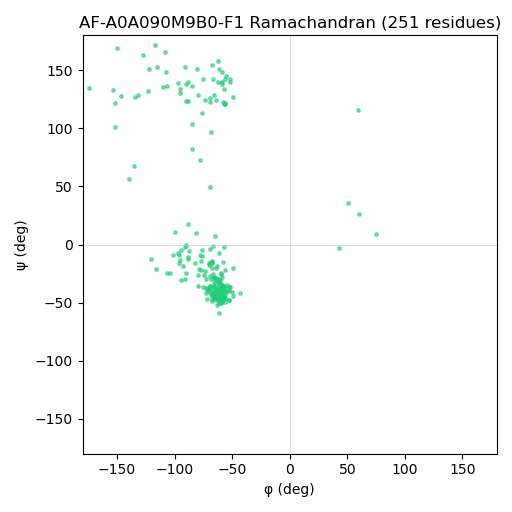 ? 5.105 10.523 1.288 1.00 86.88 78 ARG A O 1
ATOM 583 N N . TYR A 1 79 ? 5.808 8.797 0.043 1.00 88.25 79 TYR A N 1
ATOM 584 C CA . TYR A 1 79 ? 5.564 9.468 -1.224 1.00 88.25 79 TYR A CA 1
ATOM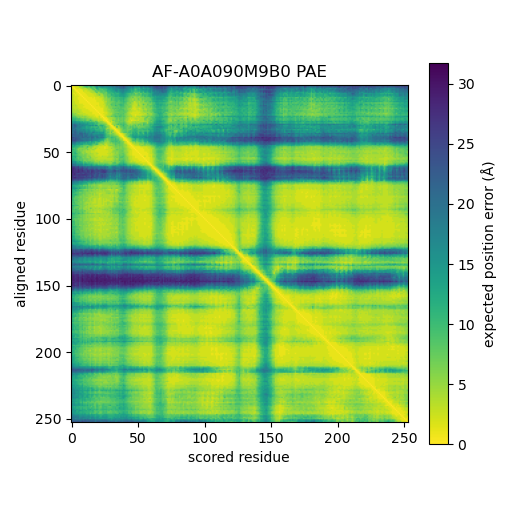 585 C C . TYR A 1 79 ? 4.073 9.762 -1.422 1.00 88.25 79 TYR A C 1
ATOM 587 O O . TYR A 1 79 ? 3.225 8.888 -1.170 1.00 88.25 79 TYR A O 1
ATOM 595 N N . PRO A 1 80 ? 3.735 10.949 -1.970 1.00 90.25 80 PRO A N 1
ATOM 596 C CA . PRO A 1 80 ? 2.384 11.225 -2.430 1.00 90.25 80 PRO A CA 1
ATOM 597 C C . PRO A 1 80 ? 1.910 10.115 -3.365 1.00 90.25 80 PRO A C 1
ATOM 599 O O . PRO A 1 80 ? 2.686 9.613 -4.183 1.00 90.25 80 PRO A O 1
ATOM 602 N N . LEU A 1 81 ? 0.631 9.755 -3.273 1.00 92.50 81 LEU A N 1
ATOM 603 C CA . LEU A 1 81 ? 0.072 8.619 -4.006 1.00 92.50 81 LEU A CA 1
ATOM 604 C C . LEU A 1 81 ? 0.412 8.608 -5.518 1.00 92.50 81 LEU A C 1
ATOM 606 O O . LEU A 1 81 ? 0.857 7.566 -6.002 1.00 92.50 81 LEU A O 1
ATOM 610 N N . PRO A 1 82 ? 0.328 9.730 -6.270 1.00 92.81 82 PRO A N 1
ATOM 611 C CA . PRO A 1 82 ? 0.747 9.750 -7.677 1.00 92.81 82 PRO A CA 1
ATOM 612 C C . PRO A 1 82 ? 2.229 9.395 -7.889 1.00 92.81 82 PRO A C 1
ATOM 614 O O . PRO A 1 82 ? 2.580 8.695 -8.844 1.00 92.81 82 PRO A O 1
ATOM 617 N N . GLY A 1 83 ? 3.099 9.874 -6.995 1.00 90.88 83 GLY A N 1
ATOM 618 C CA . GLY A 1 83 ? 4.534 9.603 -7.021 1.00 90.88 83 GLY A CA 1
ATOM 619 C C . GLY A 1 83 ? 4.824 8.133 -6.736 1.00 90.88 83 GLY A C 1
ATOM 620 O O . GLY A 1 83 ? 5.517 7.486 -7.518 1.00 90.88 83 GLY A O 1
ATOM 621 N N . PHE A 1 84 ? 4.198 7.571 -5.698 1.00 93.19 84 PHE A N 1
ATOM 622 C CA . PHE A 1 84 ? 4.315 6.148 -5.375 1.00 93.19 84 PHE A CA 1
ATOM 623 C C . PHE A 1 84 ? 3.892 5.252 -6.549 1.00 93.19 84 PHE A C 1
ATOM 625 O O . PHE A 1 84 ? 4.604 4.317 -6.906 1.00 93.19 84 PHE A O 1
ATOM 632 N N . LEU A 1 85 ? 2.766 5.552 -7.205 1.00 94.19 85 LEU A N 1
ATOM 633 C CA . LEU A 1 85 ? 2.299 4.768 -8.355 1.00 94.19 85 LEU A CA 1
ATOM 634 C C . LEU A 1 85 ? 3.249 4.862 -9.553 1.00 94.19 85 LEU A C 1
ATOM 636 O O . LEU A 1 85 ? 3.371 3.910 -10.323 1.00 94.19 85 LEU A O 1
ATOM 640 N N . SER A 1 86 ? 3.929 5.996 -9.716 1.00 91.06 86 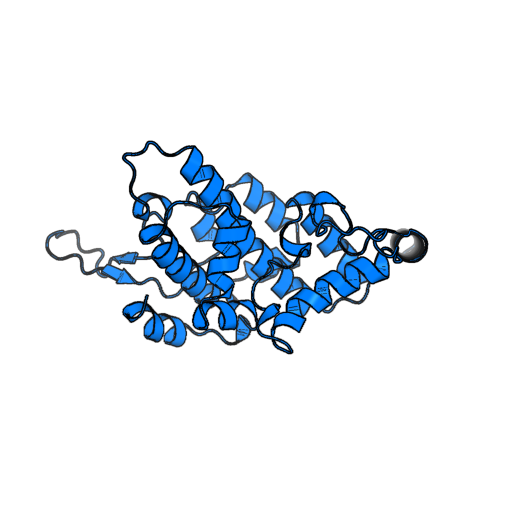SER A N 1
ATOM 641 C CA . SER A 1 86 ? 4.952 6.165 -10.751 1.00 91.06 86 SER A CA 1
ATOM 642 C C . SER A 1 86 ? 6.183 5.306 -10.449 1.00 91.06 86 SER A C 1
ATOM 644 O O . SER A 1 86 ? 6.678 4.615 -11.339 1.00 91.06 86 SER A O 1
ATOM 646 N N . ILE A 1 87 ? 6.614 5.265 -9.184 1.00 91.94 87 ILE A N 1
ATOM 647 C CA . ILE A 1 87 ? 7.695 4.389 -8.710 1.00 91.94 87 ILE A CA 1
ATOM 648 C C . ILE A 1 87 ? 7.332 2.912 -8.914 1.00 91.94 87 ILE A C 1
ATOM 650 O O . ILE A 1 87 ? 8.123 2.146 -9.464 1.00 91.94 87 ILE A O 1
ATOM 654 N N . LEU A 1 88 ? 6.111 2.516 -8.549 1.00 93.88 88 LEU A N 1
ATOM 655 C CA . LEU A 1 88 ? 5.627 1.145 -8.705 1.00 93.88 88 LEU A CA 1
ATOM 656 C C . LEU A 1 88 ? 5.615 0.697 -10.177 1.00 93.88 88 LEU A C 1
ATOM 658 O O . LEU A 1 88 ? 5.995 -0.431 -10.475 1.00 93.88 88 LEU A O 1
ATOM 662 N N . LYS A 1 89 ? 5.268 1.594 -11.111 1.00 91.62 89 LYS A N 1
ATOM 663 C CA . LYS A 1 89 ? 5.324 1.335 -12.562 1.00 91.62 89 LYS A CA 1
ATOM 664 C C . LYS A 1 89 ? 6.745 1.201 -13.111 1.00 91.62 89 LYS A C 1
ATOM 666 O O . LYS A 1 89 ? 6.940 0.494 -14.096 1.00 91.62 89 LYS A O 1
ATOM 671 N N . ALA A 1 90 ? 7.723 1.876 -12.509 1.00 90.62 90 ALA A N 1
ATOM 672 C CA . ALA A 1 90 ? 9.133 1.773 -12.889 1.00 90.62 90 ALA A CA 1
ATOM 673 C C . ALA A 1 90 ? 9.810 0.513 -12.316 1.00 90.62 90 ALA A C 1
ATOM 675 O O . ALA A 1 90 ? 10.741 -0.017 -12.920 1.00 90.62 90 ALA A O 1
ATOM 676 N N . ALA A 1 91 ? 9.318 -0.011 -11.192 1.00 92.50 91 ALA A N 1
ATOM 677 C CA . ALA A 1 91 ? 9.898 -1.151 -10.482 1.00 92.50 91 ALA A CA 1
ATOM 678 C C . ALA A 1 91 ? 10.142 -2.424 -11.340 1.00 92.50 91 ALA A C 1
ATOM 680 O O . ALA A 1 91 ? 11.208 -3.027 -11.197 1.00 92.50 91 ALA A O 1
ATOM 681 N N . PRO A 1 92 ? 9.264 -2.833 -12.285 1.00 90.94 92 PRO A N 1
ATOM 682 C CA . PRO A 1 92 ? 9.539 -3.961 -13.183 1.00 90.94 92 PRO A CA 1
ATOM 683 C C . PRO A 1 92 ? 10.786 -3.762 -14.047 1.00 90.94 92 PRO A C 1
ATOM 685 O O . PRO A 1 92 ? 11.512 -4.715 -14.313 1.00 90.94 92 PRO A O 1
ATOM 688 N N . MET A 1 93 ? 11.056 -2.524 -14.474 1.00 88.31 93 MET A N 1
ATOM 689 C CA . MET A 1 93 ? 12.211 -2.200 -15.321 1.00 88.31 93 MET A CA 1
ATOM 690 C C . MET A 1 93 ? 13.538 -2.329 -14.569 1.00 88.31 93 MET A C 1
ATOM 692 O O . MET A 1 93 ? 14.589 -2.447 -15.199 1.00 88.31 93 MET A O 1
ATOM 696 N N . LEU A 1 94 ? 13.462 -2.339 -13.236 1.00 88.06 94 LEU A N 1
ATOM 697 C CA . LEU A 1 94 ? 14.564 -2.509 -12.295 1.00 88.06 94 LEU A CA 1
ATOM 698 C C . LEU A 1 94 ? 14.659 -3.946 -11.758 1.00 88.06 94 LEU A C 1
ATOM 700 O O . LEU A 1 94 ? 15.397 -4.198 -10.813 1.00 88.06 94 LEU A O 1
ATOM 704 N N . ASN A 1 95 ? 13.917 -4.891 -12.348 1.00 89.12 95 ASN A N 1
ATOM 705 C CA . ASN A 1 95 ? 13.835 -6.290 -11.915 1.00 89.12 95 ASN A CA 1
ATOM 706 C C . ASN A 1 95 ? 13.310 -6.483 -10.479 1.00 89.12 95 ASN A C 1
ATOM 708 O O . ASN A 1 95 ? 13.593 -7.502 -9.850 1.00 89.12 95 ASN A O 1
ATOM 712 N N . VAL A 1 96 ? 12.508 -5.548 -9.957 1.00 91.75 96 VAL A N 1
ATOM 713 C CA . VAL A 1 96 ? 11.847 -5.734 -8.658 1.00 91.75 96 VAL A CA 1
ATOM 714 C C . VAL A 1 96 ? 10.779 -6.825 -8.785 1.00 91.75 96 VAL A C 1
ATOM 716 O O . VAL A 1 96 ? 9.848 -6.732 -9.598 1.00 91.75 96 VAL A O 1
ATOM 719 N N . GLY A 1 97 ? 10.910 -7.866 -7.959 1.00 92.50 97 GLY A N 1
ATOM 720 C CA . GLY A 1 97 ? 10.020 -9.027 -7.953 1.00 92.50 97 GLY A CA 1
ATOM 721 C C . GLY A 1 97 ? 8.547 -8.651 -7.766 1.00 92.50 97 GLY A C 1
ATOM 722 O O . GLY A 1 97 ? 8.210 -7.716 -7.040 1.00 92.50 97 GLY A O 1
ATOM 723 N N . VAL A 1 98 ? 7.650 -9.390 -8.423 1.00 93.00 98 VAL A N 1
ATOM 724 C CA . VAL A 1 98 ? 6.203 -9.110 -8.396 1.00 93.00 98 VAL A CA 1
ATOM 725 C C . VAL A 1 98 ? 5.622 -9.143 -6.980 1.00 93.00 98 VAL A C 1
ATOM 727 O O . VAL A 1 98 ? 4.812 -8.287 -6.635 1.00 93.00 98 VAL A O 1
ATOM 730 N N . ASP A 1 99 ? 6.075 -10.068 -6.136 1.00 91.00 99 ASP A N 1
ATOM 731 C CA . ASP A 1 99 ? 5.564 -10.199 -4.769 1.00 91.00 99 ASP A CA 1
ATOM 732 C C . ASP A 1 99 ? 6.011 -9.036 -3.881 1.00 91.00 99 ASP A C 1
ATOM 734 O O . ASP A 1 99 ? 5.213 -8.507 -3.110 1.00 91.00 99 ASP A O 1
ATOM 738 N N . LEU A 1 100 ? 7.243 -8.551 -4.064 1.00 91.25 100 LEU A N 1
ATOM 739 C CA . LEU A 1 100 ? 7.732 -7.356 -3.376 1.00 91.25 100 LEU A CA 1
ATOM 740 C C . LEU A 1 100 ? 6.928 -6.113 -3.781 1.00 91.25 100 LEU A C 1
ATOM 742 O O . LEU A 1 100 ? 6.522 -5.329 -2.926 1.00 91.25 100 LEU A O 1
ATOM 746 N N . ARG A 1 101 ? 6.612 -5.969 -5.074 1.00 93.69 101 ARG A N 1
ATOM 747 C CA . ARG A 1 101 ? 5.743 -4.887 -5.566 1.00 93.69 101 ARG A CA 1
ATOM 748 C C . ARG A 1 101 ? 4.332 -4.964 -4.973 1.00 93.69 101 ARG A C 1
ATOM 750 O O . ARG A 1 101 ? 3.796 -3.944 -4.547 1.00 93.69 101 ARG A O 1
ATOM 757 N N . ARG A 1 102 ? 3.745 -6.163 -4.882 1.00 93.44 102 ARG A N 1
ATOM 758 C CA . ARG A 1 102 ? 2.427 -6.388 -4.256 1.00 93.44 102 ARG A CA 1
ATOM 759 C C . ARG A 1 102 ? 2.433 -6.056 -2.765 1.00 93.44 102 ARG A C 1
ATOM 761 O O . ARG A 1 102 ? 1.539 -5.346 -2.309 1.00 93.44 102 ARG A O 1
ATOM 768 N N . ARG A 1 103 ? 3.452 -6.494 -2.017 1.00 91.50 103 ARG A N 1
ATOM 769 C CA . ARG A 1 103 ? 3.617 -6.134 -0.598 1.00 91.50 103 ARG A CA 1
ATOM 770 C C . ARG A 1 103 ? 3.804 -4.631 -0.411 1.00 91.50 103 ARG A C 1
ATOM 772 O O . ARG A 1 103 ? 3.190 -4.054 0.481 1.00 91.50 103 ARG A O 1
ATOM 779 N N . ALA A 1 104 ? 4.588 -3.978 -1.268 1.00 92.81 104 ALA A N 1
ATOM 780 C CA . ALA A 1 104 ? 4.745 -2.526 -1.245 1.00 92.81 104 ALA A CA 1
ATOM 781 C C . ALA A 1 104 ? 3.409 -1.807 -1.493 1.00 92.81 104 ALA A C 1
ATOM 783 O O . ALA A 1 104 ? 3.071 -0.876 -0.764 1.00 92.81 104 ALA A O 1
ATOM 784 N N . ALA A 1 105 ? 2.620 -2.262 -2.473 1.00 94.94 105 ALA A N 1
ATOM 785 C CA . ALA A 1 105 ? 1.287 -1.726 -2.743 1.00 94.94 105 ALA A CA 1
ATOM 786 C C . ALA A 1 105 ? 0.330 -1.926 -1.554 1.00 94.94 105 ALA A C 1
ATOM 788 O O . ALA A 1 105 ? -0.405 -1.003 -1.203 1.00 94.94 105 ALA A O 1
ATOM 789 N N . PHE A 1 106 ? 0.384 -3.087 -0.895 1.00 94.31 106 PHE A N 1
ATOM 790 C CA . PHE A 1 106 ? -0.390 -3.359 0.316 1.00 94.31 106 PHE A CA 1
ATOM 791 C C . PHE A 1 106 ? 0.011 -2.433 1.471 1.00 94.31 106 PHE A C 1
ATOM 793 O O . PHE A 1 106 ? -0.835 -1.732 2.017 1.00 94.31 106 PHE A O 1
ATOM 800 N N . ARG A 1 107 ? 1.305 -2.334 1.797 1.00 93.25 107 ARG A N 1
ATOM 801 C CA . ARG A 1 107 ? 1.805 -1.417 2.839 1.00 93.25 107 ARG A CA 1
ATOM 802 C C . ARG A 1 107 ? 1.448 0.038 2.534 1.00 93.25 107 ARG A C 1
ATOM 804 O O . ARG A 1 107 ? 1.078 0.784 3.437 1.00 93.25 107 ARG A O 1
ATOM 811 N N . ARG A 1 108 ? 1.487 0.445 1.259 1.00 94.19 108 ARG A N 1
ATOM 812 C CA . ARG A 1 108 ? 1.061 1.790 0.854 1.00 94.19 108 ARG A CA 1
ATOM 813 C C . ARG A 1 108 ? -0.436 2.013 1.036 1.00 94.19 108 ARG A C 1
ATOM 815 O O . ARG A 1 108 ? -0.799 3.123 1.418 1.00 94.19 108 ARG A O 1
ATOM 822 N N . LEU A 1 109 ? -1.282 1.010 0.780 1.00 95.12 109 LEU A N 1
ATOM 823 C CA . LEU A 1 109 ? -2.714 1.076 1.091 1.00 95.12 109 LEU A CA 1
ATOM 824 C C . LEU A 1 109 ? -2.924 1.303 2.592 1.00 95.12 109 LEU A C 1
ATOM 826 O O . LEU A 1 109 ? -3.685 2.184 2.970 1.00 95.12 109 LEU A O 1
ATOM 830 N N . LEU A 1 110 ? -2.228 0.557 3.446 1.00 94.69 110 LEU A N 1
ATOM 831 C CA . LEU A 1 110 ? -2.345 0.722 4.897 1.00 94.69 110 LEU A CA 1
ATOM 832 C C . LEU A 1 110 ? -1.870 2.108 5.356 1.00 94.69 110 LEU A C 1
ATOM 834 O O . LEU A 1 110 ? -2.532 2.757 6.161 1.00 94.69 110 LEU A O 1
ATOM 838 N N . TYR A 1 111 ? -0.773 2.607 4.782 1.00 94.06 111 TYR A N 1
ATOM 839 C CA . TYR A 1 111 ? -0.321 3.979 5.015 1.00 94.06 111 TYR A CA 1
ATOM 840 C C . TYR A 1 111 ? -1.352 5.017 4.546 1.00 94.06 111 TYR A C 1
ATOM 842 O O . TYR A 1 111 ? -1.612 5.992 5.243 1.00 94.06 111 TYR A O 1
ATOM 850 N N . LEU A 1 112 ? -1.988 4.783 3.393 1.00 94.62 112 LEU A N 1
ATOM 851 C CA . LEU A 1 112 ? -3.044 5.643 2.855 1.00 94.62 112 LEU A CA 1
ATOM 852 C C . LEU A 1 112 ? -4.256 5.704 3.783 1.00 94.62 112 LEU A C 1
ATOM 854 O O . LEU A 1 112 ? -4.814 6.778 3.968 1.00 94.62 112 LEU A O 1
ATOM 858 N N . VAL A 1 113 ? -4.632 4.581 4.399 1.00 93.94 113 VAL A N 1
ATOM 859 C CA . VAL A 1 113 ? -5.692 4.554 5.415 1.00 93.94 113 VAL A CA 1
ATOM 860 C C . VAL A 1 113 ? -5.346 5.484 6.581 1.00 93.94 113 VAL A C 1
ATOM 862 O O . VAL A 1 113 ? -6.206 6.242 7.021 1.00 93.94 113 VAL A O 1
ATOM 865 N N . CYS A 1 114 ? -4.091 5.500 7.048 1.00 93.00 114 CYS A N 1
ATOM 866 C CA . CYS A 1 114 ? -3.655 6.455 8.072 1.00 93.00 114 CYS A CA 1
ATOM 867 C C . CYS A 1 114 ? -3.711 7.913 7.581 1.00 93.00 114 CYS A C 1
ATOM 869 O O . CYS A 1 114 ? -4.110 8.791 8.342 1.00 93.00 114 CYS A O 1
ATOM 871 N N . GLU A 1 115 ? -3.332 8.186 6.326 1.00 92.62 115 GLU A N 1
ATOM 872 C CA . GLU A 1 115 ? -3.423 9.529 5.727 1.00 92.62 115 GLU A CA 1
ATOM 873 C C . GLU A 1 115 ? -4.872 10.029 5.660 1.00 92.62 115 GLU A C 1
ATOM 875 O O . GLU A 1 115 ? -5.152 11.166 6.033 1.00 92.62 115 GLU A O 1
ATOM 880 N N . GLU A 1 116 ? -5.797 9.195 5.187 1.00 91.38 116 GLU A N 1
ATOM 881 C CA . GLU A 1 116 ? -7.214 9.548 5.070 1.00 91.38 116 GLU A CA 1
ATOM 882 C C . GLU A 1 116 ? -7.870 9.689 6.445 1.00 91.38 116 GLU A C 1
ATOM 884 O O . GLU A 1 116 ? -8.637 10.626 6.659 1.00 91.38 116 GLU A O 1
ATOM 889 N N . LEU A 1 117 ? -7.505 8.835 7.404 1.00 88.88 117 LEU A N 1
ATOM 890 C CA . LEU A 1 117 ? -7.976 8.942 8.780 1.00 88.88 117 LEU A CA 1
ATOM 891 C C . LEU A 1 117 ? -7.511 10.245 9.446 1.00 88.88 117 LEU A C 1
ATOM 893 O O . LEU A 1 117 ? -8.321 10.911 10.085 1.00 88.88 117 LEU A O 1
ATOM 897 N N . ALA A 1 118 ? -6.249 10.646 9.261 1.00 88.31 118 ALA A N 1
ATOM 898 C CA . ALA A 1 118 ? -5.740 11.916 9.781 1.00 88.31 118 ALA A CA 1
ATOM 899 C C . ALA A 1 118 ? -6.494 13.118 9.181 1.00 88.31 118 ALA A C 1
ATOM 901 O O . ALA A 1 118 ? -6.942 13.996 9.916 1.00 88.31 118 ALA A O 1
ATOM 902 N N . LYS A 1 119 ? -6.729 13.118 7.859 1.00 88.31 119 LYS A N 1
ATOM 903 C CA . LYS A 1 119 ? -7.543 14.152 7.189 1.00 88.31 119 LYS A CA 1
ATOM 904 C C . LYS A 1 119 ? -8.981 14.174 7.700 1.00 88.31 119 LYS A C 1
ATOM 906 O O . LYS A 1 119 ? -9.552 15.247 7.872 1.00 88.31 119 LYS A O 1
ATOM 911 N N . ALA A 1 120 ? -9.580 13.003 7.911 1.00 83.81 120 ALA A N 1
ATOM 912 C CA . ALA A 1 120 ? -10.930 12.898 8.441 1.00 83.81 120 ALA A CA 1
ATOM 913 C C . ALA A 1 120 ? -10.988 13.459 9.867 1.00 83.81 120 ALA A C 1
ATOM 915 O O . ALA A 1 120 ? -11.860 14.271 10.153 1.00 83.81 120 ALA A O 1
ATOM 916 N N . ALA A 1 121 ? -10.028 13.116 10.730 1.00 79.69 121 ALA A N 1
ATOM 917 C CA . ALA A 1 121 ? -9.953 13.617 12.101 1.00 79.69 121 ALA A CA 1
ATOM 918 C C . ALA A 1 121 ? -9.852 15.153 12.177 1.00 79.69 121 ALA A C 1
ATOM 920 O O . ALA A 1 121 ? -10.474 15.756 13.047 1.00 79.69 121 ALA A O 1
ATOM 921 N N . GLU A 1 122 ? -9.143 15.802 11.246 1.00 79.88 122 GLU A N 1
ATOM 922 C CA . GLU A 1 122 ? -9.086 17.272 11.151 1.00 79.88 122 GLU A CA 1
ATOM 923 C C . GLU A 1 122 ? -10.436 17.913 10.781 1.00 79.88 122 GLU A C 1
ATOM 925 O O . GLU A 1 122 ? -10.706 19.060 11.137 1.00 79.88 122 GLU A O 1
ATOM 930 N N . GLN A 1 123 ? -11.285 17.185 10.054 1.00 75.62 123 GLN A N 1
ATOM 931 C CA . GLN A 1 123 ? -12.571 17.669 9.539 1.00 75.62 123 GLN A CA 1
ATOM 932 C C . GLN A 1 123 ? -13.755 17.313 10.445 1.00 75.62 123 GLN A C 1
ATOM 934 O O . GLN A 1 123 ? -14.855 17.843 10.272 1.00 75.62 123 GLN A O 1
ATOM 939 N N . VAL A 1 124 ? -13.546 16.413 11.402 1.00 66.00 124 VAL A N 1
ATOM 940 C CA . VAL A 1 124 ? -14.586 15.901 12.288 1.00 66.00 124 VAL A CA 1
ATOM 941 C C . VAL A 1 124 ? -14.872 16.909 13.412 1.00 66.00 124 VAL A C 1
ATOM 943 O O . VAL A 1 124 ? -13.955 17.355 14.108 1.00 66.00 124 VAL A O 1
ATOM 946 N N . PRO A 1 125 ? -16.146 17.279 13.650 1.00 60.72 125 PRO A N 1
ATOM 947 C CA . PRO A 1 125 ? -16.526 18.030 14.842 1.00 60.72 125 PRO A CA 1
ATOM 948 C C . PRO A 1 125 ? -16.092 17.270 16.100 1.00 60.72 125 PRO A C 1
ATOM 950 O O . PRO A 1 125 ? -16.258 16.056 16.163 1.00 60.72 125 PRO A O 1
ATOM 953 N N . HIS A 1 126 ? -15.625 17.967 17.143 1.00 56.94 126 HIS A N 1
ATOM 954 C CA . HIS A 1 126 ? -15.107 17.368 18.393 1.00 56.94 126 HIS A CA 1
ATOM 955 C C . HIS A 1 126 ? -16.104 16.444 19.141 1.00 56.94 126 HIS A C 1
ATOM 957 O O . HIS A 1 126 ? -15.775 15.891 20.186 1.00 56.94 126 HIS A O 1
ATOM 963 N N . SER A 1 127 ? -17.333 16.306 18.642 1.00 49.28 127 SER A N 1
ATOM 964 C CA . SER A 1 127 ? -18.422 15.496 19.182 1.00 49.28 127 SER A CA 1
ATOM 965 C C . SER A 1 127 ? -18.587 14.114 18.534 1.00 49.28 127 SER A C 1
ATOM 967 O O . SER A 1 127 ? -19.439 13.359 18.992 1.00 49.28 127 SER A O 1
ATOM 969 N N . GLN A 1 128 ? -17.859 13.786 17.461 1.00 63.69 128 GLN A N 1
ATOM 970 C CA . GLN A 1 128 ? -17.990 12.491 16.780 1.00 63.69 128 GLN A CA 1
ATOM 971 C C . GLN A 1 128 ? -17.034 11.454 17.381 1.00 63.69 128 GLN A C 1
ATOM 973 O O . GLN A 1 128 ? -15.885 11.767 17.700 1.00 63.69 128 GLN A O 1
ATOM 978 N N . SER A 1 129 ? -17.510 10.223 17.567 1.00 70.56 129 SER A N 1
ATOM 979 C CA . SER A 1 129 ? -16.709 9.162 18.176 1.00 70.56 129 SER A CA 1
ATOM 980 C C . SER A 1 129 ? -15.750 8.543 17.154 1.00 70.56 129 SER A C 1
ATOM 982 O O . SER A 1 129 ? -16.042 8.482 15.962 1.00 70.56 129 SER A O 1
ATOM 984 N N . VAL A 1 130 ? -14.606 8.029 17.617 1.00 73.06 130 VAL A N 1
ATOM 985 C CA . VAL A 1 130 ? -13.644 7.287 16.775 1.00 73.06 130 VAL A CA 1
ATOM 986 C C . VAL A 1 130 ? -14.325 6.116 16.052 1.00 73.06 130 VAL A C 1
ATOM 988 O O . VAL A 1 130 ? -14.013 5.835 14.898 1.00 73.06 130 VAL A O 1
ATOM 991 N N . ALA A 1 131 ? -15.298 5.469 16.700 1.00 74.00 131 ALA A N 1
ATOM 992 C CA . ALA A 1 131 ? -16.070 4.368 16.129 1.00 74.00 131 ALA A CA 1
ATOM 993 C C . ALA A 1 131 ? -16.859 4.776 14.873 1.00 74.00 131 ALA A C 1
ATOM 995 O O . ALA A 1 131 ? -16.956 3.987 13.932 1.00 74.00 131 ALA A O 1
ATOM 996 N N . ASP A 1 132 ? -17.338 6.022 14.805 1.00 75.06 132 ASP A N 1
ATOM 997 C CA . ASP A 1 132 ? -18.091 6.528 13.652 1.00 75.06 132 ASP A CA 1
ATOM 998 C C . ASP A 1 132 ? -17.225 6.599 12.383 1.00 75.06 132 ASP A C 1
ATOM 1000 O O . ASP A 1 132 ? -17.732 6.420 11.277 1.00 75.06 132 ASP A O 1
ATOM 1004 N N . LEU A 1 133 ? -15.906 6.791 12.523 1.00 75.94 133 LEU A N 1
ATOM 1005 C CA . LEU A 1 133 ? -14.966 6.830 11.392 1.00 75.94 133 LEU A CA 1
ATOM 1006 C C . LEU A 1 133 ? -14.716 5.453 10.777 1.00 75.94 133 LEU A C 1
ATOM 1008 O O . LEU A 1 133 ? -14.459 5.345 9.577 1.00 75.94 133 LEU A O 1
ATOM 1012 N N . PHE A 1 134 ? -14.821 4.406 11.592 1.00 80.69 134 PHE A N 1
ATOM 1013 C CA . PHE A 1 134 ? -14.741 3.021 11.141 1.00 80.69 134 PHE A CA 1
ATOM 1014 C C . PHE A 1 134 ? -16.115 2.485 10.719 1.00 80.69 134 PHE A C 1
ATOM 1016 O O . PHE A 1 134 ? -16.164 1.446 10.074 1.00 80.69 134 PHE A O 1
ATOM 1023 N N . GLY A 1 135 ? -17.215 3.182 11.036 1.00 68.88 135 GLY A N 1
ATOM 1024 C CA . GLY A 1 135 ? -18.571 2.946 10.518 1.00 68.88 135 GLY A CA 1
ATOM 1025 C C . GLY A 1 135 ? -19.074 1.504 10.620 1.00 68.88 135 GLY A C 1
ATOM 1026 O O . GLY A 1 135 ? -19.768 1.026 9.728 1.00 68.88 135 GLY A O 1
ATOM 1027 N N . GLY A 1 136 ? -18.707 0.792 11.689 1.00 74.88 136 GLY A N 1
ATOM 1028 C CA . GLY A 1 136 ? -19.086 -0.613 11.878 1.00 74.88 136 GLY A CA 1
ATOM 1029 C C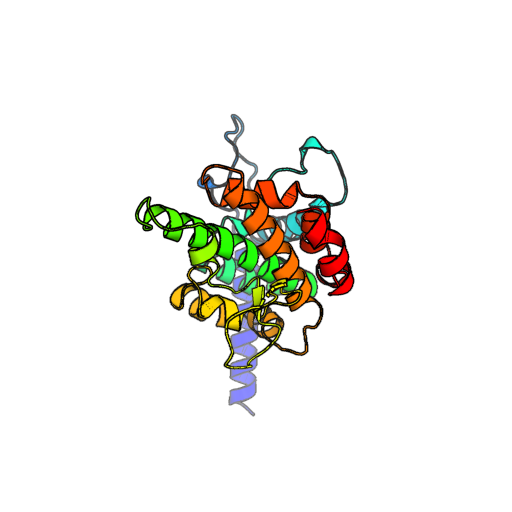 . GLY A 1 136 ? -18.309 -1.601 11.001 1.00 74.88 136 GLY A C 1
ATOM 1030 O O . GLY A 1 136 ? -18.609 -2.786 10.997 1.00 74.88 136 GLY A O 1
ATOM 1031 N N . LEU A 1 137 ? -17.262 -1.175 10.290 1.00 80.38 137 LEU A N 1
ATOM 1032 C CA . LEU A 1 137 ? -16.403 -2.063 9.499 1.00 80.38 137 LEU A CA 1
ATOM 1033 C C . LEU A 1 137 ? -15.723 -3.155 10.349 1.00 80.38 137 LEU A C 1
ATOM 1035 O O . LEU A 1 137 ? -15.388 -4.228 9.843 1.00 80.38 137 LEU A O 1
ATOM 1039 N N . LEU A 1 138 ? -15.546 -2.881 11.642 1.00 80.06 138 LEU A N 1
ATOM 1040 C CA . LEU A 1 138 ? -14.923 -3.772 12.617 1.00 80.06 138 LEU A CA 1
ATOM 1041 C C . LEU A 1 138 ? -15.919 -4.626 13.404 1.00 80.06 138 LEU A C 1
ATOM 1043 O O . LEU A 1 138 ? -15.483 -5.510 14.136 1.00 80.06 138 LEU A O 1
ATOM 1047 N N . GLU A 1 139 ? -17.226 -4.436 13.220 1.00 77.00 139 GLU A N 1
ATOM 1048 C CA . GLU A 1 139 ? -18.262 -5.155 13.963 1.00 77.00 139 GLU A CA 1
ATOM 1049 C C . GLU A 1 139 ? -19.357 -5.650 13.011 1.00 77.00 139 GLU A C 1
ATOM 1051 O O . GLU A 1 139 ? -19.941 -4.885 12.249 1.00 77.00 139 GLU A O 1
ATOM 1056 N N . ARG A 1 140 ? -19.675 -6.947 13.043 1.00 61.34 140 ARG A N 1
ATOM 1057 C CA . ARG A 1 140 ? -20.813 -7.503 12.299 1.00 61.34 140 ARG A CA 1
ATOM 1058 C C . ARG A 1 140 ? -21.956 -7.842 13.257 1.00 61.34 140 ARG A C 1
ATOM 1060 O O . ARG A 1 140 ? -21.708 -8.452 14.300 1.00 61.34 140 ARG A O 1
ATOM 1067 N N . PRO A 1 141 ? -23.212 -7.506 12.913 1.00 54.78 141 PRO A N 1
ATOM 1068 C CA . PRO A 1 141 ? -24.356 -7.962 13.688 1.00 54.78 141 PRO A CA 1
ATOM 1069 C C . PRO A 1 141 ? -24.527 -9.479 13.510 1.00 54.78 141 PRO A C 1
ATOM 1071 O O . PRO A 1 141 ? -24.645 -9.965 12.385 1.00 54.78 141 PRO A O 1
ATOM 1074 N N . LEU A 1 142 ? -24.571 -10.232 14.617 1.00 52.41 142 LEU A N 1
ATOM 1075 C CA . LEU A 1 142 ? -24.757 -11.696 14.613 1.00 52.41 142 LEU A CA 1
ATOM 1076 C C . LEU A 1 142 ? -26.142 -12.150 14.139 1.00 52.41 142 LEU A C 1
ATOM 1078 O O . LEU A 1 142 ? -26.360 -13.333 13.882 1.00 52.41 142 LEU A O 1
ATOM 1082 N N . SER A 1 143 ? -27.098 -11.229 14.057 1.00 44.81 143 SER A N 1
ATOM 1083 C CA . SER A 1 143 ? -28.468 -11.534 13.680 1.00 44.81 143 SER A CA 1
ATOM 1084 C C . SER A 1 143 ? -29.072 -10.370 12.910 1.00 44.81 143 SER A C 1
ATOM 1086 O O . SER A 1 143 ? -29.064 -9.232 13.372 1.00 44.81 143 SER A O 1
ATOM 1088 N N . THR A 1 144 ? -29.631 -10.670 11.742 1.00 49.09 144 THR A N 1
ATOM 1089 C CA . THR A 1 144 ? -30.504 -9.771 10.975 1.00 49.09 144 THR A CA 1
ATOM 1090 C C . THR A 1 144 ? -31.947 -9.795 11.492 1.00 49.09 144 THR A C 1
ATOM 1092 O O . THR A 1 144 ? -32.845 -9.268 10.835 1.00 49.09 144 THR A O 1
ATOM 1095 N N . SER A 1 145 ? -32.196 -10.425 12.650 1.00 44.22 145 SER A N 1
ATOM 1096 C CA . SER A 1 145 ? -33.528 -10.484 13.246 1.00 44.22 145 SER A CA 1
ATOM 1097 C C . SER A 1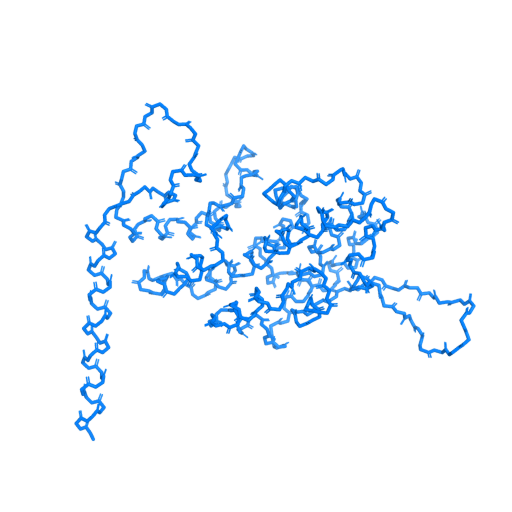 145 ? -33.992 -9.079 13.662 1.00 44.22 145 SER A C 1
ATOM 1099 O O . SER A 1 145 ? -33.263 -8.395 14.381 1.00 44.22 145 SER A O 1
ATOM 1101 N N . PRO A 1 146 ? -35.197 -8.646 13.252 1.00 54.06 146 PRO A N 1
ATOM 1102 C CA . PRO A 1 146 ? -35.709 -7.297 13.507 1.00 54.06 146 PRO A CA 1
ATOM 1103 C C . PRO A 1 146 ? -36.040 -7.005 14.985 1.00 54.06 146 PRO A C 1
ATOM 1105 O O . PRO A 1 146 ? -36.373 -5.868 15.319 1.00 54.06 146 PRO A O 1
ATOM 1108 N N . ASP A 1 147 ? -35.922 -7.986 15.886 1.00 50.38 147 ASP A N 1
ATOM 1109 C CA . ASP A 1 147 ? -36.122 -7.798 17.328 1.00 50.38 147 ASP A CA 1
ATOM 1110 C C . ASP A 1 147 ? -34.832 -7.305 18.018 1.00 50.38 147 ASP A C 1
ATOM 1112 O O . ASP A 1 147 ? -34.055 -8.052 18.614 1.00 50.38 147 ASP A O 1
ATOM 1116 N N . HIS A 1 148 ? -34.615 -5.992 17.923 1.00 50.44 148 HIS A N 1
ATOM 1117 C CA . HIS A 1 148 ? -33.454 -5.221 18.392 1.00 50.44 148 HIS A CA 1
ATOM 1118 C C . HIS A 1 148 ? -33.292 -5.094 19.923 1.00 50.44 148 HIS A C 1
ATOM 1120 O O . HIS A 1 148 ? -33.089 -3.989 20.429 1.00 50.44 148 HIS A O 1
ATOM 1126 N N . LYS A 1 149 ? -33.359 -6.181 20.700 1.00 47.22 149 LYS A N 1
ATOM 1127 C CA . LYS A 1 149 ? -33.058 -6.093 22.147 1.00 47.22 149 LYS A CA 1
ATOM 1128 C C . LYS A 1 149 ? -31.730 -6.703 22.582 1.00 47.22 149 LYS A C 1
ATOM 1130 O O . LYS A 1 149 ? -31.156 -6.180 23.524 1.00 47.22 149 LYS A O 1
ATOM 1135 N N . ASP A 1 150 ? -31.180 -7.661 21.834 1.00 46.72 150 ASP A N 1
ATOM 1136 C CA . ASP A 1 150 ? -29.909 -8.320 22.174 1.00 46.72 150 ASP A CA 1
ATOM 1137 C C . ASP A 1 150 ? -29.032 -8.543 20.929 1.00 46.72 150 ASP A C 1
ATOM 1139 O O . ASP A 1 150 ? -28.650 -9.667 20.593 1.00 46.72 150 ASP A O 1
ATOM 1143 N N . ALA A 1 151 ? -28.728 -7.472 20.188 1.00 53.16 151 ALA A N 1
ATOM 1144 C CA . ALA A 1 151 ? -27.771 -7.558 19.087 1.00 53.16 151 ALA A CA 1
ATOM 1145 C C . ALA A 1 151 ? -26.367 -7.798 19.662 1.00 53.16 151 ALA A C 1
ATOM 1147 O O . ALA A 1 151 ? -25.690 -6.876 20.111 1.00 53.16 151 ALA A O 1
ATOM 1148 N N . LYS A 1 152 ? -25.945 -9.063 19.686 1.00 59.12 152 LYS A N 1
ATOM 1149 C CA . LYS A 1 152 ? -24.570 -9.440 20.000 1.00 59.12 152 LYS A CA 1
ATOM 1150 C C . LYS A 1 152 ? -23.705 -9.081 18.785 1.00 59.12 152 LYS A C 1
ATOM 1152 O O . LYS A 1 152 ? -24.009 -9.488 17.664 1.00 59.12 152 LYS A O 1
ATOM 1157 N N . TRP A 1 153 ? -22.674 -8.277 18.999 1.00 65.44 153 TRP A N 1
ATOM 1158 C CA . TRP A 1 153 ? -21.753 -7.848 17.949 1.00 65.44 153 TRP A CA 1
ATOM 1159 C C . TRP A 1 153 ? -20.533 -8.763 17.943 1.00 65.44 153 TRP A C 1
ATOM 1161 O O . TRP A 1 153 ? -19.994 -9.077 19.006 1.00 65.44 153 TRP A O 1
ATOM 1171 N N . GLU A 1 154 ? -20.127 -9.219 16.759 1.00 76.62 154 GLU A N 1
ATOM 1172 C CA . GLU A 1 154 ? -18.899 -9.996 16.582 1.00 76.62 154 GLU A CA 1
ATOM 1173 C C . GLU A 1 154 ? -17.840 -9.178 15.838 1.00 76.62 154 GLU A C 1
ATOM 1175 O O . GLU A 1 154 ? -18.161 -8.543 14.827 1.00 76.62 154 GLU A O 1
ATOM 1180 N N . PRO A 1 155 ? -16.574 -9.201 16.294 1.00 82.69 155 PRO A N 1
ATOM 1181 C CA . PRO A 1 155 ? -15.494 -8.530 15.591 1.00 82.69 155 PRO A CA 1
ATOM 1182 C C . PRO A 1 155 ? -15.323 -9.056 14.162 1.00 82.69 155 PRO A C 1
ATOM 1184 O O . PRO A 1 155 ? -15.348 -10.261 13.901 1.00 82.69 155 PRO A O 1
ATOM 1187 N N . CYS A 1 156 ? -15.090 -8.149 13.222 1.00 86.81 156 CYS A N 1
ATOM 1188 C CA . CYS A 1 156 ? -14.854 -8.485 11.828 1.00 86.81 156 CYS A CA 1
ATOM 1189 C C . CYS A 1 156 ? -13.432 -9.038 11.646 1.00 86.81 156 CYS A C 1
ATOM 1191 O O . CYS A 1 156 ? -12.458 -8.310 11.800 1.00 86.81 156 CYS A O 1
ATOM 1193 N N . VAL A 1 157 ? -13.294 -10.315 11.298 1.00 89.56 157 VAL A N 1
ATOM 1194 C CA . VAL A 1 157 ? -11.978 -10.970 11.115 1.00 89.56 157 VAL A CA 1
ATOM 1195 C C . VAL A 1 157 ? -11.409 -10.823 9.701 1.00 89.56 157 VAL A C 1
ATOM 1197 O O . VAL A 1 157 ? -10.295 -11.259 9.430 1.00 89.56 157 VAL A O 1
ATOM 1200 N N . SER A 1 158 ? -12.189 -10.242 8.788 1.00 90.31 158 SER A N 1
ATOM 1201 C CA . SER A 1 158 ? -11.870 -10.166 7.367 1.00 90.31 158 SER A CA 1
ATOM 1202 C C . SER A 1 158 ? -12.516 -8.932 6.734 1.00 90.31 158 SER A C 1
ATOM 1204 O O . SER A 1 158 ? -13.741 -8.760 6.773 1.00 90.31 158 SER A O 1
ATOM 1206 N N . VAL A 1 159 ? -11.682 -8.067 6.152 1.00 90.75 159 VAL A N 1
ATOM 1207 C CA . VAL A 1 159 ? -12.084 -6.797 5.536 1.00 90.75 159 VAL A CA 1
ATOM 1208 C C . VAL A 1 159 ? -11.629 -6.762 4.082 1.00 90.75 159 VAL A C 1
ATOM 1210 O O . VAL A 1 159 ? -10.472 -7.014 3.771 1.00 90.75 159 VAL A O 1
ATOM 1213 N N . SER A 1 160 ? -12.528 -6.383 3.177 1.00 91.06 160 SER A N 1
ATOM 1214 C CA . SER A 1 160 ? -12.202 -6.211 1.759 1.00 91.06 160 SER A CA 1
ATOM 1215 C C . SER A 1 160 ? -11.773 -4.769 1.443 1.00 91.06 160 SER A C 1
ATOM 1217 O O . SER A 1 160 ? -12.235 -3.819 2.081 1.00 91.06 160 SER A O 1
ATOM 1219 N N . ILE A 1 161 ? -10.951 -4.563 0.410 1.00 91.50 161 ILE A N 1
ATOM 1220 C CA . ILE A 1 161 ? -10.644 -3.205 -0.080 1.00 91.50 161 ILE A CA 1
ATOM 1221 C C . ILE A 1 161 ? -11.926 -2.452 -0.492 1.00 91.50 161 ILE A C 1
ATOM 1223 O O . ILE A 1 161 ? -12.087 -1.304 -0.074 1.00 91.50 161 ILE A O 1
ATOM 1227 N N . PRO A 1 162 ? -12.881 -3.053 -1.239 1.00 88.38 162 PRO A N 1
ATOM 1228 C CA . PRO A 1 162 ? -14.121 -2.368 -1.597 1.00 88.38 162 PRO A CA 1
ATOM 1229 C C . PRO A 1 162 ? -14.922 -1.864 -0.394 1.00 88.38 162 PRO A C 1
ATOM 1231 O O . PRO A 1 162 ? -15.489 -0.776 -0.472 1.00 88.38 162 PRO A O 1
ATOM 1234 N N . SER A 1 163 ? -14.932 -2.594 0.731 1.00 87.94 163 SER A N 1
ATOM 1235 C CA . SER A 1 163 ? -15.611 -2.126 1.948 1.00 87.94 163 SER A CA 1
ATOM 1236 C C . SER A 1 163 ? -14.994 -0.853 2.527 1.00 87.94 163 SER A C 1
ATOM 1238 O O . SER A 1 163 ? -15.732 -0.047 3.083 1.00 87.94 163 SER A O 1
ATOM 1240 N N . LEU A 1 164 ? -13.695 -0.595 2.336 1.00 87.69 164 LEU A N 1
ATOM 1241 C CA . LEU A 1 164 ? -13.067 0.652 2.795 1.00 87.69 164 LEU A CA 1
ATOM 1242 C C . LEU A 1 164 ? -13.650 1.890 2.103 1.00 87.69 164 LEU A C 1
ATOM 1244 O O . LEU A 1 164 ? -13.719 2.947 2.718 1.00 87.69 164 LEU A O 1
ATOM 1248 N N . ARG A 1 165 ? -14.119 1.759 0.854 1.00 84.25 165 ARG A N 1
ATOM 1249 C CA . ARG A 1 165 ? -14.698 2.871 0.074 1.00 84.25 165 ARG A CA 1
ATOM 1250 C C . ARG A 1 165 ? -16.006 3.400 0.645 1.00 84.25 165 ARG A C 1
ATOM 1252 O O . ARG A 1 165 ? -16.392 4.524 0.345 1.00 84.25 165 ARG A O 1
ATOM 1259 N N . ALA A 1 166 ? -16.725 2.559 1.386 1.00 78.31 166 ALA A N 1
ATOM 1260 C CA . ALA A 1 166 ? -17.962 2.954 2.045 1.00 78.31 166 ALA A CA 1
ATOM 1261 C C . ALA A 1 166 ? -17.702 3.793 3.311 1.00 78.31 166 ALA A C 1
ATOM 1263 O O . ALA A 1 166 ? -18.652 4.277 3.918 1.00 78.31 166 ALA A O 1
ATOM 1264 N N . HIS A 1 167 ? -16.433 3.972 3.692 1.00 80.75 167 HIS A N 1
ATOM 1265 C CA . HIS A 1 167 ? -16.004 4.601 4.934 1.00 80.75 167 HIS A CA 1
ATOM 1266 C C . HIS A 1 167 ? -15.001 5.727 4.652 1.00 80.75 167 HIS A C 1
ATOM 1268 O O . HIS A 1 167 ? -14.368 5.779 3.597 1.00 80.75 167 HIS A O 1
ATOM 1274 N N . SER A 1 168 ? -14.789 6.604 5.633 1.00 79.31 168 SER A N 1
ATOM 1275 C CA . SER A 1 168 ? -13.828 7.719 5.553 1.00 79.31 168 SER A CA 1
ATOM 1276 C C . SER A 1 168 ? -12.358 7.274 5.478 1.00 79.31 168 SER A C 1
ATOM 1278 O O . SER A 1 168 ? -11.464 8.108 5.393 1.00 79.31 168 SER A O 1
ATOM 1280 N N . LEU A 1 169 ? -12.102 5.964 5.517 1.00 86.25 169 LEU A N 1
ATOM 1281 C CA . LEU A 1 169 ? -10.773 5.354 5.525 1.00 86.25 169 LEU A CA 1
ATOM 1282 C C . LEU A 1 169 ? -10.151 5.230 4.128 1.00 86.25 169 LEU A C 1
ATOM 1284 O O . LEU A 1 169 ? -8.949 5.000 4.016 1.00 86.25 169 LEU A O 1
ATOM 1288 N N . LEU A 1 170 ? -10.944 5.359 3.059 1.00 90.56 170 LEU A N 1
ATOM 1289 C CA . LEU A 1 170 ? -10.432 5.375 1.691 1.00 90.56 170 LEU A CA 1
ATOM 1290 C C . LEU A 1 170 ? -11.343 6.196 0.773 1.00 90.56 170 LEU A C 1
ATOM 1292 O O . LEU A 1 170 ? -12.366 5.705 0.292 1.00 90.56 170 LEU A O 1
ATOM 1296 N N . SER A 1 171 ? -10.953 7.439 0.478 1.00 90.94 171 SER A N 1
ATOM 1297 C CA . SER A 1 171 ? -11.715 8.280 -0.450 1.00 90.94 171 SER A CA 1
ATOM 1298 C C . SER A 1 171 ? -11.802 7.687 -1.860 1.00 90.94 171 SER A C 1
ATOM 1300 O O . SER A 1 171 ? -10.899 7.003 -2.352 1.00 90.94 171 SER A O 1
ATOM 1302 N N . ALA A 1 172 ? -12.897 8.009 -2.556 1.00 90.50 172 ALA A N 1
ATOM 1303 C CA . ALA A 1 172 ? -13.144 7.545 -3.920 1.00 90.50 172 ALA A CA 1
ATOM 1304 C C . ALA A 1 172 ? -12.020 7.935 -4.897 1.00 90.50 172 ALA A C 1
ATOM 1306 O O . ALA A 1 172 ? -11.642 7.127 -5.741 1.00 90.50 172 ALA A O 1
ATOM 1307 N N . ALA A 1 173 ? -11.455 9.139 -4.751 1.00 91.75 173 ALA A N 1
ATOM 1308 C CA . ALA A 1 173 ? -10.357 9.619 -5.588 1.00 91.75 173 ALA A CA 1
ATOM 1309 C C . ALA A 1 173 ? -9.070 8.804 -5.373 1.00 91.75 173 ALA A C 1
ATOM 1311 O O . ALA A 1 173 ? -8.431 8.378 -6.336 1.00 91.75 173 ALA A O 1
ATOM 1312 N N . SER A 1 174 ? -8.717 8.549 -4.111 1.00 92.81 174 SER A N 1
ATOM 1313 C CA . SER A 1 174 ? -7.567 7.728 -3.730 1.00 92.81 174 SER A CA 1
ATOM 1314 C C . SER A 1 174 ? -7.707 6.291 -4.240 1.00 92.81 174 SER A C 1
ATOM 1316 O O . SER A 1 174 ? -6.785 5.756 -4.859 1.00 92.81 174 SER A O 1
ATOM 1318 N N . TYR A 1 175 ? -8.891 5.697 -4.077 1.00 93.44 175 TYR A N 1
ATOM 1319 C CA . TYR A 1 175 ? -9.211 4.374 -4.608 1.00 93.44 175 TYR A CA 1
ATOM 1320 C C . TYR A 1 175 ? -9.096 4.311 -6.136 1.00 93.44 175 TYR A C 1
ATOM 1322 O O . TYR A 1 175 ? -8.415 3.437 -6.674 1.00 93.44 175 TYR A O 1
ATOM 1330 N N . GLU A 1 176 ? -9.722 5.253 -6.851 1.00 93.44 176 GLU A N 1
ATOM 1331 C CA . GLU A 1 176 ? -9.670 5.291 -8.314 1.00 93.44 176 GLU A CA 1
ATOM 1332 C C . GLU A 1 176 ? -8.221 5.393 -8.800 1.00 93.44 176 GLU A C 1
ATOM 1334 O O . GLU A 1 176 ? -7.826 4.712 -9.747 1.00 93.44 176 GLU A O 1
ATOM 1339 N N . MET A 1 177 ? -7.397 6.189 -8.118 1.00 93.75 177 MET A N 1
ATOM 1340 C CA . MET A 1 177 ? -5.990 6.331 -8.456 1.00 93.75 177 MET A CA 1
ATOM 1341 C C . MET A 1 177 ? -5.213 5.024 -8.245 1.00 93.75 177 MET A C 1
ATOM 1343 O O . MET A 1 177 ? -4.464 4.622 -9.138 1.00 93.75 177 MET A O 1
ATOM 1347 N N . MET A 1 178 ? -5.419 4.338 -7.114 1.00 93.31 178 MET A N 1
ATOM 1348 C CA . MET A 1 178 ? -4.775 3.050 -6.823 1.00 93.31 178 MET A CA 1
ATOM 1349 C C . MET A 1 178 ? -5.196 1.946 -7.793 1.00 93.31 178 MET A C 1
ATOM 1351 O O . MET A 1 178 ? -4.337 1.202 -8.262 1.00 93.31 178 MET A O 1
ATOM 1355 N N . SER A 1 179 ? -6.477 1.890 -8.174 1.00 92.12 179 SER A N 1
ATOM 1356 C CA . SER A 1 179 ? -7.019 0.887 -9.108 1.00 92.12 179 SER A CA 1
ATOM 1357 C C . SER A 1 179 ? -6.348 0.875 -10.490 1.00 92.12 179 SER A C 1
ATOM 1359 O O . SER A 1 179 ? -6.460 -0.089 -11.247 1.00 92.12 179 SER A O 1
ATOM 1361 N N . ARG A 1 180 ? -5.589 1.927 -10.823 1.00 91.12 180 ARG A N 1
ATOM 1362 C CA . ARG A 1 180 ? -4.803 2.016 -12.062 1.00 91.12 180 ARG A CA 1
ATOM 1363 C C . ARG A 1 180 ? -3.504 1.202 -12.011 1.00 91.12 180 ARG A C 1
ATOM 1365 O O . ARG A 1 180 ? -2.891 1.011 -13.060 1.00 91.12 180 ARG A O 1
ATOM 1372 N N . ALA A 1 181 ? -3.061 0.752 -10.836 1.00 93.75 181 ALA A N 1
ATOM 1373 C CA . ALA A 1 181 ? -1.906 -0.131 -10.681 1.00 93.75 181 ALA A CA 1
ATOM 1374 C C . ALA A 1 181 ? -2.308 -1.611 -10.771 1.00 93.75 181 ALA A C 1
ATOM 1376 O O . ALA A 1 181 ? -3.335 -2.035 -10.243 1.00 93.75 181 ALA A O 1
ATOM 1377 N N . GLU A 1 182 ? -1.480 -2.417 -11.435 1.00 93.56 182 GLU A N 1
ATOM 1378 C CA . GLU A 1 182 ? -1.687 -3.866 -11.562 1.00 93.56 182 GLU A CA 1
ATOM 1379 C C . GLU A 1 182 ? -1.629 -4.576 -10.214 1.00 93.56 182 GLU A C 1
ATOM 1381 O O . GLU A 1 182 ? -2.452 -5.443 -9.933 1.00 93.56 182 GLU A O 1
ATOM 1386 N N . GLU A 1 183 ? -0.696 -4.167 -9.361 1.00 95.31 183 GLU A N 1
ATOM 1387 C CA . GLU A 1 183 ? -0.513 -4.718 -8.028 1.00 95.31 183 GLU A CA 1
ATOM 1388 C C . GLU A 1 183 ? -1.743 -4.488 -7.165 1.00 95.31 183 GLU A C 1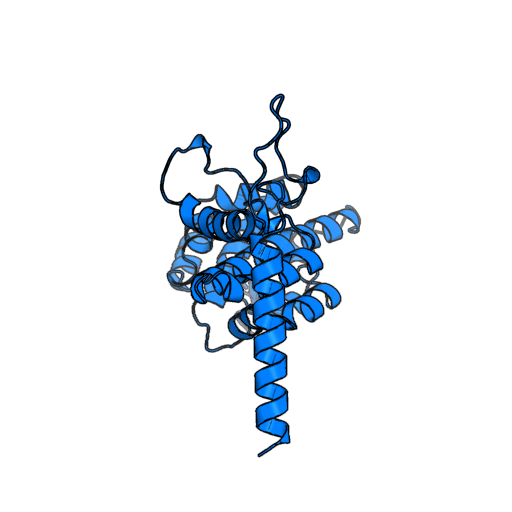
ATOM 1390 O O . GLU A 1 183 ? -2.166 -5.404 -6.473 1.00 95.31 183 GLU A O 1
ATOM 1395 N N . PHE A 1 184 ? -2.352 -3.303 -7.234 1.00 93.44 184 PHE A N 1
ATOM 1396 C CA . PHE A 1 184 ? -3.556 -3.023 -6.461 1.00 93.44 184 PHE A CA 1
ATOM 1397 C C . PHE A 1 184 ? -4.744 -3.847 -6.951 1.00 93.44 184 PHE A C 1
ATOM 1399 O O . PHE A 1 184 ? -5.416 -4.469 -6.140 1.00 93.44 184 PHE A O 1
ATOM 1406 N N . ARG A 1 185 ? -4.949 -3.946 -8.271 1.00 93.38 185 ARG A N 1
ATOM 1407 C CA . ARG A 1 185 ? -6.009 -4.800 -8.835 1.00 93.38 185 ARG A CA 1
ATOM 1408 C C . ARG A 1 185 ? -5.857 -6.265 -8.430 1.00 93.38 185 ARG A C 1
ATOM 1410 O O . ARG A 1 185 ? -6.855 -6.940 -8.226 1.00 93.38 185 ARG A O 1
ATOM 1417 N N . TYR A 1 186 ? -4.620 -6.747 -8.298 1.00 94.00 186 TYR A N 1
ATOM 1418 C CA . TYR A 1 186 ? -4.354 -8.076 -7.750 1.00 94.00 186 TYR A CA 1
ATOM 1419 C C . TYR A 1 186 ? -4.772 -8.188 -6.279 1.00 94.00 186 TYR A C 1
ATOM 1421 O O . TYR A 1 186 ? -5.351 -9.196 -5.892 1.00 94.00 186 TYR A O 1
ATOM 1429 N N . LEU A 1 187 ? -4.495 -7.169 -5.459 1.00 92.44 187 LEU A N 1
ATOM 1430 C CA . LEU A 1 187 ? -4.942 -7.149 -4.064 1.00 92.44 187 LEU A CA 1
ATOM 1431 C C . LEU A 1 187 ? -6.479 -7.153 -3.982 1.00 92.44 187 LEU A C 1
ATOM 1433 O O . LEU A 1 187 ? -7.049 -7.822 -3.135 1.00 92.44 187 LEU A O 1
ATOM 1437 N N . GLU A 1 188 ? -7.173 -6.472 -4.887 1.00 91.44 188 GLU A N 1
ATOM 1438 C CA . GLU A 1 188 ? -8.641 -6.463 -4.901 1.00 91.44 188 GLU A CA 1
ATOM 1439 C C . GLU A 1 188 ? -9.293 -7.794 -5.300 1.00 91.44 188 GLU A C 1
ATOM 1441 O O . GLU A 1 188 ? -10.492 -7.970 -5.071 1.00 91.44 188 GLU A O 1
ATOM 1446 N N . ASP A 1 189 ? -8.538 -8.719 -5.894 1.00 90.81 189 ASP A N 1
ATOM 1447 C CA . ASP A 1 189 ? -9.053 -10.023 -6.298 1.00 90.81 189 ASP A CA 1
ATOM 1448 C C . ASP A 1 189 ? -9.494 -10.830 -5.060 1.00 90.81 189 ASP A C 1
ATOM 1450 O O . ASP A 1 189 ? -8.679 -11.072 -4.165 1.00 90.81 189 ASP A O 1
ATOM 1454 N N . PRO A 1 190 ? -10.752 -11.308 -4.987 1.00 85.94 190 PRO A N 1
ATOM 1455 C CA . PRO A 1 190 ? -11.205 -12.191 -3.913 1.00 85.94 190 PRO A CA 1
ATOM 1456 C C . PRO A 1 190 ? -10.372 -13.473 -3.756 1.00 85.94 190 PRO A C 1
ATOM 1458 O O . PRO A 1 190 ? -10.371 -14.063 -2.678 1.00 85.94 190 PRO A O 1
ATOM 1461 N N . ALA A 1 191 ? -9.654 -13.904 -4.799 1.00 88.19 191 ALA A N 1
ATOM 1462 C CA . ALA A 1 191 ? -8.707 -15.015 -4.727 1.00 88.19 191 ALA A CA 1
ATOM 1463 C C . ALA A 1 191 ? -7.467 -14.703 -3.863 1.00 88.19 191 ALA A C 1
ATOM 1465 O O . ALA A 1 191 ? -6.750 -15.619 -3.454 1.00 88.19 191 ALA A O 1
ATOM 1466 N N . CYS A 1 192 ? -7.207 -13.429 -3.551 1.00 88.00 192 CYS A N 1
ATOM 1467 C CA . CYS A 1 192 ? -6.148 -12.988 -2.649 1.00 88.00 192 CYS A CA 1
ATOM 1468 C C . CYS A 1 192 ? -6.557 -13.201 -1.177 1.00 88.00 192 CYS A C 1
ATOM 1470 O O . CYS A 1 192 ? -6.878 -12.268 -0.440 1.00 88.00 192 CYS A O 1
ATOM 1472 N N . VAL A 1 193 ? -6.559 -14.464 -0.745 1.00 87.19 193 VAL A N 1
ATOM 1473 C CA . VAL A 1 193 ? -7.117 -14.901 0.551 1.00 87.19 193 VAL A CA 1
ATOM 1474 C C . VAL A 1 193 ? -6.446 -14.287 1.783 1.00 87.19 193 VAL A C 1
ATOM 1476 O O . VAL A 1 193 ? -7.101 -14.092 2.800 1.00 87.19 193 VAL A O 1
ATOM 1479 N N . TRP A 1 194 ? -5.157 -13.958 1.701 1.00 88.31 194 TRP A N 1
ATOM 1480 C CA . TRP A 1 194 ? -4.390 -13.434 2.835 1.00 88.31 194 TRP A CA 1
ATOM 1481 C C . TRP A 1 194 ? -4.639 -11.949 3.104 1.00 88.31 194 TRP A C 1
ATOM 1483 O O . TRP A 1 194 ? -4.399 -11.456 4.205 1.00 88.31 194 TRP A O 1
ATOM 1493 N N . LEU A 1 195 ? -5.121 -11.213 2.100 1.00 91.69 195 LEU A N 1
ATOM 1494 C CA . LEU A 1 195 ? -5.258 -9.769 2.208 1.00 91.69 195 LEU A CA 1
ATOM 1495 C C . LEU A 1 195 ? -6.297 -9.381 3.253 1.00 91.69 195 LEU A C 1
ATOM 1497 O O . LEU A 1 195 ? -6.065 -8.469 4.044 1.00 91.69 195 LEU A O 1
ATOM 1501 N N . GLN A 1 196 ? -7.458 -10.033 3.216 1.00 92.56 196 GLN A N 1
ATOM 1502 C CA . GLN A 1 196 ? -8.601 -9.592 4.006 1.00 92.56 196 GLN A CA 1
ATOM 1503 C C . GLN A 1 196 ? -8.367 -9.744 5.518 1.00 92.56 196 GLN A C 1
ATOM 1505 O O . GLN A 1 196 ? -8.676 -8.795 6.247 1.00 92.56 196 GLN A O 1
ATOM 1510 N N . PRO A 1 197 ? -7.772 -10.854 6.005 1.00 92.56 197 PRO A N 1
ATOM 1511 C CA . PRO A 1 197 ? -7.366 -10.974 7.403 1.00 92.56 197 PRO A CA 1
ATOM 1512 C C . PRO A 1 197 ? -6.262 -9.986 7.793 1.00 92.56 197 PRO A C 1
ATOM 1514 O O . PRO A 1 197 ? -6.364 -9.337 8.832 1.00 92.56 197 PRO A O 1
ATOM 1517 N N . ALA A 1 198 ? -5.235 -9.803 6.952 1.00 93.19 198 ALA A N 1
ATOM 1518 C CA . ALA A 1 198 ? -4.148 -8.861 7.232 1.00 93.19 198 ALA A CA 1
ATOM 1519 C C . ALA A 1 198 ? -4.651 -7.410 7.342 1.00 93.19 198 ALA A C 1
ATOM 1521 O O . ALA A 1 198 ? -4.255 -6.671 8.246 1.00 93.19 198 ALA A O 1
ATOM 1522 N N . LEU A 1 199 ? -5.563 -7.011 6.451 1.00 94.06 199 LEU A N 1
ATOM 1523 C CA . LEU A 1 199 ? -6.215 -5.706 6.492 1.00 94.06 199 LEU A CA 1
ATOM 1524 C C . LEU A 1 199 ? -7.096 -5.560 7.740 1.00 94.06 199 LEU A C 1
ATOM 1526 O O . LEU A 1 199 ? -7.026 -4.530 8.406 1.00 94.06 199 LEU A O 1
ATOM 1530 N N . ALA A 1 200 ? -7.884 -6.581 8.089 1.00 92.62 200 ALA A N 1
ATOM 1531 C CA . ALA A 1 200 ? -8.700 -6.565 9.302 1.00 92.62 200 ALA A CA 1
ATOM 1532 C C . ALA A 1 200 ? -7.838 -6.383 10.559 1.00 92.62 200 ALA A C 1
ATOM 1534 O O . ALA A 1 200 ? -8.120 -5.506 11.373 1.00 92.62 200 ALA A O 1
ATOM 1535 N N . LEU A 1 201 ? -6.753 -7.154 10.688 1.00 93.00 201 LEU A N 1
ATOM 1536 C CA . LEU A 1 201 ? -5.838 -7.070 11.824 1.00 93.00 201 LEU A CA 1
ATOM 1537 C C . LEU A 1 201 ? -5.226 -5.674 11.971 1.00 93.00 201 LEU A C 1
ATOM 1539 O O . LEU A 1 201 ? -5.191 -5.125 13.072 1.00 93.00 201 LEU A O 1
ATOM 1543 N N . PHE A 1 202 ? -4.776 -5.085 10.859 1.00 93.62 202 PHE A N 1
ATOM 1544 C CA . PHE A 1 202 ? -4.256 -3.722 10.866 1.00 93.62 202 PHE A CA 1
ATOM 1545 C C . PHE A 1 202 ? -5.311 -2.719 11.340 1.00 93.62 202 PHE A C 1
ATOM 1547 O O . PHE A 1 202 ? -5.004 -1.863 12.162 1.00 93.62 202 PHE A O 1
ATOM 1554 N N . LEU A 1 203 ? -6.551 -2.826 10.855 1.00 93.00 203 LEU A N 1
ATOM 1555 C CA . LEU A 1 203 ? -7.619 -1.884 11.197 1.00 93.00 203 LEU A CA 1
ATOM 1556 C C . LEU A 1 203 ? -8.077 -2.008 12.652 1.00 93.00 203 LEU A C 1
ATOM 1558 O O . LEU A 1 203 ? -8.347 -0.984 13.273 1.00 93.00 203 LEU A O 1
ATOM 1562 N N . HIS A 1 204 ? -8.107 -3.219 13.214 1.00 91.00 204 HIS A N 1
ATOM 1563 C CA . HIS A 1 204 ? -8.346 -3.420 14.649 1.00 91.00 204 HIS A CA 1
ATOM 1564 C C . HIS A 1 204 ? -7.235 -2.813 15.498 1.00 91.00 204 HIS A C 1
ATOM 1566 O O . HIS A 1 204 ? -7.514 -2.086 16.452 1.00 91.00 204 HIS A O 1
ATOM 1572 N N . GLY A 1 205 ? -5.976 -3.038 15.114 1.00 90.38 205 GLY A N 1
ATOM 1573 C CA . GLY A 1 205 ? -4.841 -2.409 15.781 1.00 90.38 205 GLY A CA 1
ATOM 1574 C C . GLY A 1 205 ? -4.904 -0.882 15.697 1.00 90.38 205 GLY A C 1
ATOM 1575 O O . GLY A 1 205 ? -4.723 -0.201 16.704 1.00 90.38 205 GLY A O 1
ATOM 1576 N N . LEU A 1 206 ? -5.222 -0.349 14.514 1.00 90.75 206 LEU A N 1
ATOM 1577 C CA . LEU A 1 206 ? -5.376 1.082 14.280 1.00 90.75 206 LEU A CA 1
ATOM 1578 C C . LEU A 1 206 ? -6.482 1.662 15.159 1.00 90.75 206 LEU A C 1
ATOM 1580 O O . LEU A 1 206 ? -6.247 2.653 15.842 1.00 90.75 206 LEU A O 1
ATOM 1584 N N . PHE A 1 207 ? -7.656 1.028 15.186 1.00 89.56 207 PHE A N 1
ATOM 1585 C CA . PHE A 1 207 ? -8.782 1.438 16.019 1.00 89.56 207 PHE A CA 1
ATOM 1586 C C . PHE A 1 207 ? -8.434 1.431 17.512 1.00 89.56 207 PHE A C 1
ATOM 1588 O O . PHE A 1 207 ? -8.706 2.413 18.205 1.00 89.56 207 PHE A O 1
ATOM 1595 N N . SER A 1 208 ? -7.791 0.366 18.003 1.00 88.00 208 SER A N 1
ATOM 1596 C CA . SER A 1 208 ? -7.326 0.279 19.394 1.00 88.00 208 SER A CA 1
ATOM 1597 C C . SER A 1 208 ? -6.342 1.403 19.728 1.00 88.00 208 SER A C 1
ATOM 1599 O O . SER A 1 208 ? -6.480 2.061 20.762 1.00 88.00 208 SER A O 1
ATOM 1601 N N . HIS A 1 209 ? -5.395 1.685 18.827 1.00 88.44 209 HIS A N 1
ATOM 1602 C CA . HIS A 1 209 ? -4.441 2.774 18.989 1.00 88.44 209 HIS A CA 1
ATOM 1603 C C . HIS A 1 209 ? -5.146 4.134 19.063 1.00 88.44 209 HIS A C 1
ATOM 1605 O O . HIS A 1 209 ? -5.068 4.801 20.094 1.00 88.44 209 HIS A O 1
ATOM 1611 N N . VAL A 1 210 ? -5.908 4.515 18.031 1.00 87.38 210 VAL A N 1
ATOM 1612 C CA . VAL A 1 210 ? -6.539 5.846 17.956 1.00 87.38 210 VAL A CA 1
ATOM 1613 C C . VAL A 1 210 ? -7.635 6.068 19.002 1.00 87.38 210 VAL A C 1
ATOM 1615 O O . VAL A 1 210 ? -7.951 7.206 19.327 1.00 87.38 210 VAL A O 1
ATOM 1618 N N . SER A 1 211 ? -8.193 5.000 19.577 1.00 84.12 211 SER A N 1
ATOM 1619 C CA . SER A 1 211 ? -9.137 5.102 20.698 1.00 84.12 211 SER A CA 1
ATOM 1620 C C . SER A 1 211 ? -8.448 5.399 22.035 1.00 84.12 211 SER A C 1
ATOM 1622 O O . SER A 1 211 ? -9.091 5.883 22.966 1.00 84.12 211 SER A O 1
ATOM 1624 N N . ARG A 1 212 ? -7.151 5.091 22.157 1.00 83.69 212 ARG A N 1
ATOM 1625 C CA . ARG A 1 212 ? -6.362 5.246 23.392 1.00 83.69 212 ARG A CA 1
ATOM 1626 C C . ARG A 1 212 ? -5.429 6.452 23.355 1.00 83.69 212 ARG A C 1
ATOM 1628 O O . ARG A 1 212 ? -5.046 6.954 24.410 1.00 83.69 212 ARG A O 1
ATOM 1635 N N . THR A 1 213 ? -5.039 6.903 22.168 1.00 79.50 213 THR A N 1
ATOM 1636 C CA . THR A 1 213 ? -4.103 8.012 21.978 1.00 79.50 213 THR A CA 1
ATOM 1637 C C . THR A 1 213 ? -4.770 9.201 21.305 1.00 79.50 213 THR A C 1
ATOM 1639 O O . THR A 1 213 ? -5.713 9.055 20.537 1.00 79.50 213 THR A O 1
ATOM 1642 N N . LEU A 1 214 ? -4.246 10.400 21.569 1.00 76.31 214 LEU A N 1
ATOM 1643 C CA . LEU A 1 214 ? -4.602 11.587 20.793 1.00 76.31 214 LEU A CA 1
ATOM 1644 C C . LEU A 1 214 ? -4.256 11.369 19.315 1.00 76.31 214 LEU A C 1
ATOM 1646 O O . LEU A 1 214 ? -3.288 10.677 18.997 1.00 76.31 214 LEU A O 1
ATOM 1650 N N . TRP A 1 215 ? -5.039 11.982 18.431 1.00 76.38 215 TRP A N 1
ATOM 1651 C CA . TRP A 1 215 ? -4.784 11.962 16.996 1.00 76.38 215 TRP A CA 1
ATOM 1652 C C . TRP A 1 215 ? -3.395 12.529 16.697 1.00 76.38 215 TRP A C 1
ATOM 1654 O O . TRP A 1 215 ? -3.090 13.671 17.046 1.00 76.38 215 TRP A O 1
ATOM 1664 N N . VAL A 1 216 ? -2.560 11.713 16.060 1.00 81.88 216 VAL A N 1
ATOM 1665 C CA . VAL A 1 216 ? -1.208 12.068 15.620 1.00 81.88 216 VAL A CA 1
ATOM 1666 C C . VAL A 1 216 ? -1.125 11.994 14.099 1.00 81.88 216 VAL A C 1
ATOM 1668 O O . VAL A 1 216 ? -2.059 11.553 13.426 1.00 81.88 216 VAL A O 1
ATOM 1671 N N . SER A 1 217 ? -0.009 12.446 13.531 1.00 87.31 217 SER A N 1
ATOM 1672 C CA . SER A 1 217 ? 0.171 12.452 12.080 1.00 87.31 217 SER A CA 1
ATOM 1673 C C . SER A 1 217 ? 0.131 11.033 11.487 1.00 87.31 217 SER A C 1
ATOM 1675 O O . SER A 1 217 ? 0.392 10.037 12.168 1.00 87.31 217 SER A O 1
ATOM 1677 N N . ALA A 1 218 ? -0.163 10.911 10.189 1.00 86.75 218 ALA A N 1
ATOM 1678 C CA . ALA A 1 218 ? -0.174 9.614 9.505 1.00 86.75 218 ALA A CA 1
ATOM 1679 C C . ALA A 1 218 ? 1.161 8.834 9.603 1.00 86.75 218 ALA A C 1
ATOM 1681 O O . ALA A 1 218 ? 1.106 7.632 9.873 1.00 86.75 218 ALA A O 1
ATOM 1682 N N . PRO A 1 219 ? 2.354 9.461 9.456 1.00 87.31 219 PRO A N 1
ATOM 1683 C CA . PRO A 1 219 ? 3.630 8.792 9.718 1.00 87.31 219 PRO A CA 1
ATOM 1684 C C . PRO A 1 219 ? 3.738 8.206 11.126 1.00 87.31 219 PRO A C 1
ATOM 1686 O O . PRO A 1 219 ? 4.144 7.057 11.270 1.00 87.31 219 PRO A O 1
ATOM 1689 N N . GLU A 1 220 ? 3.361 8.975 12.148 1.00 87.50 220 GLU A N 1
ATOM 1690 C CA . GLU A 1 220 ? 3.449 8.553 13.550 1.00 87.50 220 GLU A CA 1
ATOM 1691 C C . GLU A 1 220 ? 2.450 7.440 13.857 1.00 87.50 220 GLU A C 1
ATOM 1693 O O . GLU A 1 220 ? 2.802 6.464 14.512 1.00 87.50 220 GLU A O 1
ATOM 1698 N N . THR A 1 221 ? 1.235 7.544 13.317 1.00 89.88 221 THR A N 1
ATOM 1699 C CA . THR A 1 221 ? 0.196 6.517 13.445 1.00 89.88 221 THR A CA 1
ATOM 1700 C C . THR A 1 221 ? 0.662 5.205 12.816 1.00 89.88 221 THR A C 1
ATOM 1702 O O . THR A 1 221 ? 0.633 4.157 13.455 1.00 89.88 221 THR A O 1
ATOM 1705 N N . TYR A 1 222 ? 1.157 5.249 11.575 1.00 90.00 222 TYR A N 1
ATOM 1706 C CA . TYR A 1 222 ? 1.653 4.054 10.894 1.00 90.00 222 TYR A CA 1
ATOM 1707 C C . TYR A 1 222 ? 2.871 3.456 11.615 1.00 90.00 222 TYR A C 1
ATOM 1709 O O . TYR A 1 222 ? 2.958 2.243 11.775 1.00 90.00 222 TYR A O 1
ATOM 1717 N N . GLN A 1 223 ? 3.782 4.296 12.111 1.00 88.19 223 GLN A N 1
ATOM 1718 C CA . GLN A 1 223 ? 4.909 3.872 12.944 1.00 88.19 223 GLN A CA 1
ATOM 1719 C C . GLN A 1 223 ? 4.461 3.238 14.268 1.00 88.19 223 GLN A C 1
ATOM 1721 O O . GLN A 1 223 ? 5.072 2.276 14.727 1.00 88.19 223 GLN A O 1
ATOM 1726 N N . ALA A 1 224 ? 3.415 3.753 14.914 1.00 87.94 224 ALA A N 1
ATOM 1727 C CA . ALA A 1 224 ? 2.863 3.116 16.103 1.00 87.94 224 ALA A CA 1
ATOM 1728 C C . ALA A 1 224 ? 2.358 1.707 15.767 1.00 87.94 224 ALA A C 1
ATOM 1730 O O . ALA A 1 224 ? 2.616 0.769 16.522 1.00 87.94 224 ALA A O 1
ATOM 1731 N N . MET A 1 225 ? 1.755 1.533 14.586 1.00 89.31 225 MET A N 1
ATOM 1732 C CA . MET A 1 225 ? 1.320 0.219 14.125 1.00 89.31 225 MET A CA 1
ATOM 1733 C C . MET A 1 225 ? 2.470 -0.753 13.867 1.00 89.31 225 MET A C 1
ATOM 1735 O O . MET A 1 225 ? 2.337 -1.935 14.175 1.00 89.31 225 MET A O 1
ATOM 1739 N N . THR A 1 226 ? 3.619 -0.286 13.366 1.00 85.06 226 THR A N 1
ATOM 1740 C CA . THR A 1 226 ? 4.797 -1.154 13.184 1.00 85.06 226 THR A CA 1
ATOM 1741 C C . THR A 1 226 ? 5.440 -1.586 14.501 1.00 85.06 226 THR A C 1
ATOM 1743 O O . THR A 1 226 ? 6.230 -2.521 14.497 1.00 85.06 226 THR A O 1
ATOM 1746 N N . ARG A 1 227 ? 5.121 -0.930 15.624 1.00 84.31 227 ARG A N 1
ATOM 1747 C CA . ARG A 1 227 ? 5.609 -1.306 16.964 1.00 84.31 227 ARG A CA 1
ATOM 1748 C C . ARG A 1 227 ? 4.713 -2.318 17.673 1.00 84.31 227 ARG A C 1
ATOM 1750 O O . ARG A 1 227 ? 5.087 -2.829 18.722 1.00 84.31 227 ARG A O 1
ATOM 1757 N N . MET A 1 228 ? 3.520 -2.584 17.145 1.00 85.44 228 MET A N 1
ATOM 1758 C CA . MET A 1 228 ? 2.656 -3.638 17.661 1.00 85.44 228 MET A CA 1
ATOM 1759 C C . MET A 1 228 ? 3.079 -4.953 17.014 1.00 85.44 228 MET A C 1
ATOM 1761 O O . MET A 1 228 ? 2.738 -5.176 15.857 1.00 85.44 228 MET A O 1
ATOM 1765 N N . ASP A 1 229 ? 3.785 -5.820 17.747 1.00 81.62 229 ASP A N 1
ATOM 1766 C CA . ASP A 1 229 ? 4.388 -7.067 17.232 1.00 81.62 229 ASP A CA 1
ATOM 1767 C C . ASP A 1 229 ? 3.468 -7.855 16.292 1.00 81.62 229 ASP A C 1
ATOM 1769 O O . ASP A 1 229 ? 3.877 -8.344 15.238 1.00 81.62 229 ASP A O 1
ATOM 1773 N N . VAL A 1 230 ? 2.188 -7.948 16.649 1.00 80.69 230 VAL A N 1
ATOM 1774 C CA . VAL A 1 230 ? 1.225 -8.735 15.882 1.00 80.69 230 VAL A CA 1
ATOM 1775 C C . VAL A 1 230 ? 0.794 -8.069 14.579 1.00 80.69 230 VAL A C 1
ATOM 1777 O O . VAL A 1 230 ? 0.660 -8.743 13.560 1.00 80.69 230 VAL A O 1
ATOM 1780 N N . VAL A 1 231 ? 0.662 -6.742 14.570 1.00 84.94 231 VAL A N 1
ATOM 1781 C CA . VAL A 1 231 ? 0.424 -5.975 13.339 1.00 84.94 231 VAL A CA 1
ATOM 1782 C C . VAL A 1 231 ? 1.696 -5.935 12.498 1.00 84.94 231 VAL A C 1
ATOM 1784 O O . VAL A 1 231 ? 1.642 -6.068 11.281 1.00 84.94 231 VAL A O 1
ATOM 1787 N N . TRP A 1 232 ? 2.858 -5.835 13.136 1.00 83.81 232 TRP A N 1
ATOM 1788 C CA . TRP A 1 232 ? 4.151 -5.836 12.475 1.00 83.81 232 TRP A CA 1
ATOM 1789 C C . TRP A 1 232 ? 4.401 -7.103 11.653 1.00 83.81 232 TRP A C 1
ATOM 1791 O O . TRP A 1 232 ? 4.775 -7.020 10.481 1.00 83.81 232 TRP A O 1
ATOM 1801 N N . ASN A 1 233 ? 4.108 -8.273 12.221 1.00 78.62 233 ASN A N 1
ATOM 1802 C CA . ASN A 1 233 ? 4.212 -9.542 11.504 1.00 78.62 233 ASN A CA 1
ATOM 1803 C C . ASN A 1 233 ? 3.308 -9.572 10.263 1.00 78.62 233 ASN A C 1
ATOM 1805 O O . ASN A 1 233 ? 3.746 -9.998 9.190 1.00 78.62 233 ASN A O 1
ATOM 1809 N N . ALA A 1 234 ? 2.092 -9.031 10.376 1.00 80.00 234 ALA A N 1
ATOM 1810 C CA . ALA A 1 234 ? 1.179 -8.873 9.249 1.00 80.00 234 ALA A CA 1
ATOM 1811 C C . ALA A 1 234 ? 1.689 -7.882 8.193 1.00 80.00 234 ALA A C 1
ATOM 1813 O O . ALA A 1 234 ? 1.464 -8.081 7.005 1.00 80.00 234 ALA A O 1
ATOM 1814 N N . LEU A 1 235 ? 2.415 -6.835 8.583 1.00 81.94 235 LEU A N 1
ATOM 1815 C CA . LEU A 1 235 ? 3.032 -5.902 7.638 1.00 81.94 235 LEU A CA 1
ATOM 1816 C C . LEU A 1 235 ? 4.218 -6.535 6.902 1.00 81.94 235 LEU A C 1
ATOM 1818 O O . LEU A 1 235 ? 4.395 -6.301 5.704 1.00 81.94 235 LEU A O 1
ATOM 1822 N N . LEU A 1 236 ? 5.039 -7.332 7.588 1.00 81.75 236 LEU A N 1
ATOM 1823 C CA . LEU A 1 236 ? 6.208 -7.983 6.996 1.00 81.75 236 LEU A CA 1
ATOM 1824 C C . LEU A 1 236 ? 5.832 -9.127 6.051 1.00 81.75 236 LEU A C 1
ATOM 1826 O O . LEU A 1 236 ? 6.367 -9.210 4.944 1.00 81.75 236 LEU A O 1
ATOM 1830 N N . ARG A 1 237 ? 4.925 -9.999 6.490 1.00 84.12 237 ARG A N 1
ATOM 1831 C CA . ARG A 1 237 ? 4.522 -11.232 5.801 1.00 84.12 237 ARG A CA 1
ATOM 1832 C C . ARG A 1 237 ? 2.995 -11.355 5.840 1.00 84.12 237 ARG A C 1
ATOM 1834 O O . ARG A 1 237 ? 2.479 -12.244 6.519 1.00 84.12 237 ARG A O 1
ATOM 1841 N N . PRO A 1 238 ? 2.256 -10.475 5.142 1.00 85.88 238 PRO A N 1
ATOM 1842 C CA . PRO A 1 238 ? 0.796 -10.497 5.183 1.00 85.88 238 PRO A CA 1
ATOM 1843 C C . PRO A 1 238 ? 0.217 -11.826 4.686 1.00 85.88 238 PRO A C 1
ATOM 1845 O O . PRO A 1 238 ? -0.862 -12.219 5.108 1.00 85.88 238 PRO A O 1
ATOM 1848 N N . GLU A 1 239 ? 0.964 -12.556 3.854 1.00 88.38 239 GLU A N 1
ATOM 1849 C CA . GLU A 1 239 ? 0.593 -13.870 3.334 1.00 88.38 239 GLU A CA 1
ATOM 1850 C C . GLU A 1 239 ? 0.468 -14.949 4.425 1.00 88.38 239 GLU A C 1
ATOM 1852 O O . GLU A 1 239 ? -0.165 -15.976 4.193 1.00 88.38 239 GLU A O 1
ATOM 1857 N N . GLY A 1 240 ? 1.076 -14.731 5.596 1.00 86.00 240 GLY A N 1
ATOM 1858 C CA . GLY A 1 240 ? 1.014 -15.639 6.740 1.00 86.00 240 GLY A CA 1
ATOM 1859 C C . GLY A 1 240 ? -0.134 -15.365 7.710 1.00 86.00 240 GLY A C 1
ATOM 1860 O O . GLY A 1 240 ? -0.253 -16.094 8.687 1.00 86.00 240 GLY A O 1
ATOM 1861 N N . VAL A 1 241 ? -0.948 -14.330 7.476 1.00 87.94 241 VAL A N 1
ATOM 1862 C CA . VAL A 1 241 ? -2.032 -13.937 8.386 1.00 87.94 241 VAL A CA 1
ATOM 1863 C C . VAL A 1 241 ? -3.322 -14.654 8.010 1.00 87.94 241 VAL A C 1
ATOM 1865 O O . VAL A 1 241 ? -3.824 -14.524 6.892 1.00 87.94 241 VAL A O 1
ATOM 1868 N N . SER A 1 242 ? -3.884 -15.379 8.968 1.00 89.62 242 SER A N 1
ATOM 1869 C CA . SER A 1 242 ? -5.168 -16.067 8.864 1.00 89.62 242 SER A CA 1
ATOM 1870 C C . SER A 1 242 ? -6.248 -15.384 9.706 1.00 89.62 242 SER A C 1
ATOM 1872 O O . SER A 1 242 ? -5.961 -14.570 10.583 1.00 89.62 242 SER A O 1
ATOM 1874 N N . GLU A 1 243 ? -7.516 -15.731 9.473 1.00 88.44 243 GLU A N 1
ATOM 1875 C CA . GLU A 1 243 ? -8.615 -15.253 10.325 1.00 88.44 243 GLU A CA 1
ATOM 1876 C C . GLU A 1 243 ? -8.464 -15.699 11.787 1.00 88.44 243 GLU A C 1
ATOM 1878 O O . GLU A 1 243 ? -8.892 -14.983 12.691 1.00 88.44 243 GLU A O 1
ATOM 1883 N N . ASP A 1 244 ? -7.856 -16.864 12.031 1.00 87.06 244 ASP A N 1
ATOM 1884 C CA . ASP A 1 244 ? -7.636 -17.385 13.382 1.00 87.06 244 ASP A CA 1
ATOM 1885 C C . ASP A 1 244 ? -6.606 -16.551 14.144 1.00 87.06 244 ASP A C 1
ATOM 1887 O O . ASP A 1 244 ? -6.796 -16.288 15.335 1.00 87.06 244 ASP A O 1
ATOM 1891 N N . ASP A 1 245 ? -5.585 -16.043 13.446 1.00 85.88 245 ASP A N 1
ATOM 1892 C CA . ASP A 1 245 ? -4.648 -15.081 14.021 1.00 85.88 245 ASP A CA 1
ATOM 1893 C C . ASP A 1 245 ? -5.413 -13.839 14.479 1.00 85.88 245 ASP A C 1
ATOM 1895 O O . ASP A 1 245 ? -5.324 -13.468 15.648 1.00 85.88 245 ASP A O 1
ATOM 1899 N N . VAL A 1 246 ? -6.266 -13.266 13.617 1.00 87.19 246 VAL A N 1
ATOM 1900 C CA . VAL A 1 246 ? -7.100 -12.106 13.979 1.00 87.19 246 VAL A CA 1
ATOM 1901 C C . VAL A 1 246 ? -7.959 -12.411 15.210 1.00 87.19 246 VAL A C 1
ATOM 1903 O O . VAL A 1 246 ? -7.918 -11.659 16.182 1.00 87.19 246 VAL A O 1
ATOM 1906 N N . ARG A 1 247 ? -8.678 -13.544 15.232 1.00 86.94 247 ARG A N 1
ATOM 1907 C CA . ARG A 1 247 ? -9.519 -13.963 16.374 1.00 86.94 247 ARG A CA 1
ATOM 1908 C C . ARG A 1 247 ? -8.742 -14.069 17.680 1.00 86.94 247 ARG A C 1
ATOM 1910 O O . ARG A 1 247 ? -9.262 -13.682 18.722 1.00 86.94 247 ARG A O 1
ATOM 1917 N N . SER A 1 248 ? -7.522 -14.596 17.631 1.00 83.69 248 SER A N 1
ATOM 1918 C CA . SER A 1 248 ? -6.697 -14.798 18.825 1.00 83.69 248 SER A CA 1
ATOM 1919 C C . SER A 1 248 ? -6.200 -13.486 19.441 1.00 83.69 248 SER A C 1
ATOM 1921 O O . SER A 1 248 ? -5.981 -13.416 20.649 1.00 83.69 248 SER A O 1
ATOM 1923 N N . ILE A 1 249 ? -6.059 -12.441 18.622 1.00 82.31 249 ILE A N 1
ATOM 1924 C CA . ILE A 1 249 ? -5.455 -11.163 19.014 1.00 82.31 249 ILE A CA 1
ATOM 1925 C C . ILE A 1 249 ? -6.507 -10.156 19.466 1.00 82.31 249 ILE A C 1
ATOM 1927 O O . ILE A 1 249 ? -6.228 -9.328 20.328 1.00 82.31 249 ILE A O 1
ATOM 1931 N N . LEU A 1 250 ? -7.720 -10.234 18.922 1.00 82.88 250 LEU A N 1
ATOM 1932 C CA . LEU A 1 250 ? -8.808 -9.308 19.236 1.00 82.88 250 LEU A CA 1
ATOM 1933 C C . LEU A 1 250 ? -9.074 -9.107 20.741 1.00 82.88 250 LEU A C 1
ATOM 1935 O O . LEU A 1 250 ? -9.257 -7.961 21.135 1.00 82.88 250 LEU A O 1
ATOM 1939 N N . PRO A 1 251 ? -9.045 -10.139 21.611 1.00 79.88 251 PRO A N 1
ATOM 1940 C CA . PRO A 1 251 ? -9.217 -9.947 23.054 1.00 79.88 251 PRO A CA 1
ATOM 1941 C C . PRO A 1 251 ? -8.067 -9.194 23.744 1.00 79.88 251 PRO A C 1
ATOM 1943 O O . PRO A 1 251 ? -8.208 -8.806 24.902 1.00 79.88 251 PRO A O 1
ATOM 1946 N N . LEU A 1 252 ? -6.914 -9.062 23.082 1.00 70.12 252 LEU A N 1
ATOM 1947 C CA . LEU A 1 252 ? -5.701 -8.427 23.608 1.00 70.12 252 LEU A CA 1
ATOM 1948 C C . LEU A 1 252 ? -5.573 -6.953 23.181 1.00 70.12 252 LEU A C 1
ATOM 1950 O O . LEU A 1 252 ? -4.754 -6.224 23.751 1.00 70.12 252 LEU A O 1
ATOM 1954 N N . MET A 1 253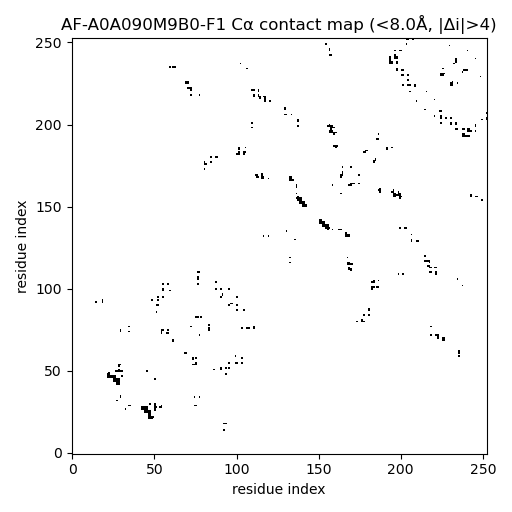 ? -6.342 -6.532 22.171 1.00 71.25 253 MET A N 1
ATOM 1955 C CA . MET A 1 253 ? -6.376 -5.168 21.626 1.00 71.25 253 MET A CA 1
ATOM 1956 C C . MET A 1 253 ? -7.373 -4.278 22.362 1.00 71.25 253 MET A C 1
ATOM 1958 O O . MET A 1 253 ? -7.143 -3.049 22.344 1.00 71.25 253 MET A O 1
#

Mean predicted aligned error: 8.68 Å